Protein 5J6P (pdb70)

Nearest PDB structures (foldseek):
  5hj0-assembly1_A  TM=1.002E+00  e=2.147E-18  Schizosaccharomyces pombe
  7sfz-assembly1_A  TM=9.533E-01  e=3.158E-09  Homo sapiens
  7sfz-assembly2_D  TM=9.471E-01  e=3.525E-09  Homo sapiens
  7sfz-assembly3_F  TM=9.291E-01  e=1.393E-08  Homo sapiens
  5yiz-assembly9_Y  TM=7.487E-01  e=4.788E-04  Mus musculus

Radius of gyration: 30.2 Å; Cα contacts (8 Å, |Δi|>4): 725; chains: 3; bounding box: 59×41×94 Å

Solvent-accessible surface area: 16791 Å² total; per-residue (Å²): 162,129,50,23,20,0,12,7,1,103,125,15,23,28,10,0,3,7,34,74,22,118,56,71,38,36,215,137,162,115,12,10,0,0,51,83,12,54,160,126,0,22,90,80,46,139,91,78,70,85,21,165,86,14,30,4,0,26,2,46,0,2,0,55,126,21,99,52,63,0,4,59,16,38,22,0,0,4,110,141,46,56,83,6,17,68,52,60,7,0,36,82,105,72,7,67,73,39,76,7,36,147,171,58,31,18,0,15,12,1,105,138,16,25,24,10,0,2,6,34,51,16,116,58,61,35,43,212,150,158,98,11,8,0,0,58,89,12,51,148,119,4,14,89,76,51,132,87,141,84,159,21,163,95,31,103,5,44,26,2,45,0,4,0,48,108,40,92,47,62,0,6,70,14,35,45,53,26,23,150,147,46,63,81,6,92,89,53,44,8,0,34,78,88,69,10,65,68,40,102,8,86,173,64,21,35,15,31,0,101,141,21,112,46,85,0,4,54,32,122,18,114,51,80,29,28,165,126,144,112,10,8,0,0,55,88,19,67,151,118,0,24,90,76,57,130,89,81,72,90,27,165,79,13,28,5,0,24,3,51,0,2,0,59,155,33,97,46,61,1,4,70,15,36,20,0,0,4,94,143,50,51,100,10,20,60,52,56,7,0,33,88,105,66,8,76,69,129,85,83,68,201

InterPro domains:
  IPR004910 Yippee/Mis18/Cereblon [PF03226] (21-123)
  IPR034752 Mis18 domain [PS51793] (20-116)

Structure (mmCIF, N/CA/C/O backbone):
data_5J6P
#
_entry.id   5J6P
#
_cell.length_a   120.568
_cell.length_b   120.568
_cell.length_c   73.702
_cell.angle_alpha   90.00
_cell.angle_beta   90.00
_cell.angle_gamma   120.00
#
_symmetry.space_group_name_H-M   'P 31 1 2'
#
loop_
_entity.id
_entity.type
_entity.pdbx_description
1 polymer 'Kinetochore protein mis18'
2 non-polymer 'ZINC ION'
3 water water
#
loop_
_atom_site.group_PDB
_atom_site.id
_atom_site.type_symbol
_atom_site.label_atom_id
_atom_site.label_alt_id
_atom_site.label_comp_id
_atom_site.label_asym_id
_atom_site.label_entity_id
_atom_site.label_seq_id
_atom_site.pdbx_PDB_ins_code
_atom_site.Cartn_x
_atom_site.Cartn_y
_atom_site.Cartn_z
_atom_site.occupancy
_atom_site.B_iso_or_equiv
_atom_site.auth_seq_id
_atom_site.auth_comp_id
_atom_site.auth_asym_id
_atom_site.auth_atom_id
_atom_site.pdbx_PDB_model_num
ATOM 1 N N . GLU A 1 1 ? 21.085 -40.450 24.277 1.00 115.02 17 GLU B N 1
ATOM 2 C CA . GLU A 1 1 ? 20.105 -41.399 24.922 1.00 121.42 17 GLU B CA 1
ATOM 3 C C . GLU A 1 1 ? 18.750 -41.365 24.202 1.00 128.27 17 GLU B C 1
ATOM 4 O O . GLU A 1 1 ? 17.725 -40.999 24.789 1.00 129.22 17 GLU B O 1
ATOM 10 N N . SER A 1 2 ? 18.773 -41.729 22.913 1.00 122.95 18 SER B N 1
ATOM 11 C CA . SER A 1 2 ? 17.561 -41.895 22.068 1.00 126.94 18 SER B CA 1
ATOM 12 C C . SER A 1 2 ? 16.642 -40.647 21.919 1.00 114.37 18 SER B C 1
ATOM 13 O O . SER A 1 2 ? 15.566 -40.709 21.281 1.00 93.06 18 SER B O 1
ATOM 16 N N . GLN A 1 3 ? 17.091 -39.510 22.452 1.00 110.09 19 GLN B N 1
ATOM 17 C CA . GLN A 1 3 ? 16.266 -38.310 22.521 1.00 102.63 19 GLN B CA 1
ATOM 18 C C . GLN A 1 3 ? 16.789 -37.306 21.482 1.00 84.29 19 GLN B C 1
ATOM 19 O O . GLN A 1 3 ? 18.005 -37.091 21.418 1.00 77.00 19 GLN B O 1
ATOM 25 N N . PRO A 1 4 ? 15.882 -36.709 20.669 1.00 72.93 20 PRO B N 1
ATOM 26 C CA . PRO A 1 4 ? 16.292 -35.730 19.646 1.00 85.23 20 PRO B CA 1
ATOM 27 C C . PRO A 1 4 ? 17.095 -34.516 20.161 1.00 94.06 20 PRO B C 1
ATOM 28 O O . PRO A 1 4 ? 17.024 -34.165 21.354 1.00 102.04 20 PRO B O 1
ATOM 32 N N . SER A 1 5 ? 17.871 -33.916 19.258 1.00 87.76 21 SER B N 1
ATOM 33 C CA . SER A 1 5 ? 18.361 -32.554 19.431 1.00 78.81 21 SER B CA 1
ATOM 34 C C . SER A 1 5 ? 17.724 -31.536 18.463 1.00 80.59 21 SER B C 1
ATOM 35 O O . SER A 1 5 ? 17.117 -31.892 17.438 1.00 78.02 21 SER B O 1
ATOM 38 N N . VAL A 1 6 ? 17.807 -30.267 18.848 1.00 79.27 22 VAL B N 1
ATOM 39 C CA . VAL A 1 6 ? 17.381 -29.154 17.996 1.00 78.08 22 VAL B CA 1
ATOM 40 C C . VAL A 1 6 ? 18.569 -28.249 17.779 1.00 73.97 22 VAL B C 1
ATOM 41 O O . VAL A 1 6 ? 19.438 -28.158 18.652 1.00 81.45 22 VAL B O 1
ATOM 45 N N . PHE A 1 7 ? 18.603 -27.582 16.624 1.00 68.48 23 PHE B N 1
ATOM 46 C CA . PHE A 1 7 ? 19.786 -26.820 16.211 1.00 66.05 23 PHE B CA 1
ATOM 47 C C . PHE A 1 7 ? 19.499 -25.368 16.026 1.00 62.90 23 PHE B C 1
ATOM 48 O O . PHE A 1 7 ? 18.518 -25.010 15.350 1.00 62.32 23 PHE B O 1
ATOM 56 N N . GLN A 1 8 ? 20.396 -24.535 16.549 1.00 63.88 24 GLN B N 1
ATOM 57 C CA . GLN A 1 8 ? 20.276 -23.083 16.416 1.00 68.91 24 GLN B CA 1
ATOM 58 C C . GLN A 1 8 ? 21.549 -22.339 16.051 1.00 61.64 24 GLN B C 1
ATOM 59 O O . GLN A 1 8 ? 22.623 -22.708 16.483 1.00 59.92 24 GLN B O 1
ATOM 65 N N . CYS A 1 9 ? 21.409 -21.235 15.326 1.00 63.62 25 CYS B N 1
ATOM 66 C CA . CYS A 1 9 ? 22.541 -20.350 15.070 1.00 64.22 25 CYS B CA 1
ATOM 67 C C . CYS A 1 9 ? 23.051 -19.736 16.377 1.00 64.92 25 CYS B C 1
ATOM 68 O O . CYS A 1 9 ? 22.327 -19.008 17.056 1.00 71.18 25 CYS B O 1
ATOM 71 N N . LYS A 1 10 ? 24.299 -20.040 16.721 1.00 67.19 26 LYS B N 1
ATOM 72 C CA . LYS A 1 10 ? 24.925 -19.562 17.958 1.00 66.63 26 LYS B CA 1
ATOM 73 C C . LYS A 1 10 ? 24.711 -18.093 18.248 1.00 67.69 26 LYS B C 1
ATOM 74 O O . LYS A 1 10 ? 24.733 -17.672 19.424 1.00 69.53 26 LYS B O 1
ATOM 80 N N . LYS A 1 11 ? 24.558 -17.304 17.181 1.00 64.68 27 LYS B N 1
ATOM 81 C CA . LYS A 1 11 ? 24.571 -15.865 17.319 1.00 62.16 27 LYS B CA 1
ATOM 82 C C . LYS A 1 11 ? 23.215 -15.319 17.723 1.00 67.76 27 LYS B C 1
ATOM 83 O O . LYS A 1 11 ? 23.144 -14.579 18.655 1.00 68.70 27 LYS B O 1
ATOM 89 N N . CYS A 1 12 ? 22.157 -15.729 17.030 1.00 61.12 28 CYS B N 1
ATOM 90 C CA . CYS A 1 12 ? 20.815 -15.227 17.318 1.00 54.90 28 CYS B CA 1
ATOM 91 C C . CYS A 1 12 ? 19.881 -16.263 17.951 1.00 61.26 28 CYS B C 1
ATOM 92 O O . CYS A 1 12 ? 18.825 -15.908 18.475 1.00 68.66 28 CYS B O 1
ATOM 95 N N . PHE A 1 13 ? 20.263 -17.536 17.903 1.00 63.40 29 PHE B N 1
ATOM 96 C CA . PHE A 1 13 ? 19.406 -18.613 18.449 1.00 60.14 29 PHE B CA 1
ATOM 97 C C . PHE A 1 13 ? 18.203 -18.996 17.571 1.00 61.89 29 PHE B C 1
ATOM 98 O O . PHE A 1 13 ? 17.279 -19.674 18.019 1.00 61.32 29 PHE B O 1
ATOM 106 N N . GLN A 1 14 ? 18.204 -18.591 16.318 1.00 61.67 30 GLN B N 1
ATOM 107 C CA . GLN A 1 14 ? 17.192 -19.083 15.435 1.00 62.10 30 GLN B CA 1
ATOM 108 C C . GLN A 1 14 ? 17.351 -20.581 15.246 1.00 61.99 30 GLN B C 1
ATOM 109 O O . GLN A 1 14 ? 18.445 -21.066 14.968 1.00 67.94 30 GLN B O 1
ATOM 115 N N . ILE A 1 15 ? 16.254 -21.308 15.373 1.00 69.36 31 ILE B N 1
ATOM 116 C CA . ILE A 1 15 ? 16.285 -22.742 15.137 1.00 76.86 31 ILE B CA 1
ATOM 117 C C . ILE A 1 15 ? 16.285 -22.957 13.644 1.00 78.28 31 ILE B C 1
ATOM 118 O O . ILE A 1 15 ? 15.406 -22.442 12.974 1.00 68.51 31 ILE B O 1
ATOM 123 N N . VAL A 1 16 ? 17.258 -23.732 13.160 1.00 74.80 32 VAL B N 1
ATOM 124 C CA . VAL A 1 16 ? 17.396 -24.032 11.732 1.00 77.02 32 VAL B CA 1
ATOM 125 C C . VAL A 1 16 ? 16.964 -25.464 11.359 1.00 79.31 32 VAL B C 1
ATOM 126 O O . VAL A 1 16 ? 16.572 -25.726 10.225 1.00 79.85 32 VAL B O 1
ATOM 130 N N . GLY A 1 17 ? 17.047 -26.390 12.305 1.00 72.76 33 GLY B N 1
ATOM 131 C CA . GLY A 1 17 ? 16.407 -27.682 12.153 1.00 78.09 33 GLY B CA 1
ATOM 132 C C . GLY A 1 17 ? 16.596 -28.557 13.361 1.00 79.29 33 GLY B C 1
ATOM 133 O O . GLY A 1 17 ? 16.944 -28.060 14.440 1.00 85.46 33 GLY B O 1
ATOM 134 N N . ASP A 1 18 ? 16.401 -29.861 13.167 1.00 81.96 34 ASP B N 1
ATOM 135 C CA . ASP A 1 18 ? 16.530 -30.850 14.250 1.00 81.12 34 ASP B CA 1
ATOM 136 C C . ASP A 1 18 ? 17.132 -32.133 13.762 1.00 77.82 34 ASP B C 1
ATOM 137 O O . ASP A 1 18 ? 17.375 -32.301 12.569 1.00 81.48 34 ASP B O 1
ATOM 142 N N . SER A 1 19 ? 17.351 -33.040 14.705 1.00 82.63 35 SER B N 1
ATOM 143 C CA . SER A 1 19 ? 17.949 -34.347 14.440 1.00 81.17 35 SER B CA 1
ATOM 144 C C . SER A 1 19 ? 17.155 -35.220 13.528 1.00 78.29 35 SER B C 1
ATOM 145 O O . SER A 1 19 ? 17.718 -36.065 12.882 1.00 85.61 35 SER B O 1
ATOM 148 N N . ASN A 1 20 ? 15.858 -35.027 13.459 1.00 81.47 36 ASN B N 1
ATOM 149 C CA . ASN A 1 20 ? 15.034 -35.941 12.688 1.00 82.91 36 ASN B CA 1
ATOM 150 C C . ASN A 1 20 ? 15.227 -35.909 11.177 1.00 82.15 36 ASN B C 1
ATOM 151 O O . ASN A 1 20 ? 15.033 -36.938 10.518 1.00 84.34 36 ASN B O 1
ATOM 156 N N . ALA A 1 21 ? 15.668 -34.770 10.643 1.00 78.53 37 ALA B N 1
ATOM 157 C CA . ALA A 1 21 ? 16.158 -34.702 9.264 1.00 74.72 37 ALA B CA 1
ATOM 158 C C . ALA A 1 21 ? 17.673 -35.027 9.084 1.00 77.26 37 ALA B C 1
ATOM 159 O O . ALA A 1 21 ? 18.254 -34.712 8.029 1.00 78.74 37 ALA B O 1
ATOM 161 N N . TRP A 1 22 ? 18.301 -35.677 10.065 1.00 67.72 38 TRP B N 1
ATOM 162 C CA . TRP A 1 22 ? 19.724 -36.011 9.969 1.00 75.83 38 TRP B CA 1
ATOM 163 C C . TRP A 1 22 ? 19.997 -36.988 8.831 1.00 88.84 38 TRP B C 1
ATOM 164 O O . TRP A 1 22 ? 19.107 -37.747 8.402 1.00 88.11 38 TRP B O 1
ATOM 175 N N . VAL A 1 23 ? 21.226 -36.890 8.318 1.00 96.20 39 VAL B N 1
ATOM 176 C CA . VAL A 1 23 ? 21.694 -37.624 7.148 1.00 89.45 39 VAL B CA 1
ATOM 177 C C . VAL A 1 23 ? 23.016 -38.281 7.475 1.00 89.84 39 VAL B C 1
ATOM 178 O O . VAL A 1 23 ? 23.105 -39.510 7.501 1.00 93.85 39 VAL B O 1
ATOM 182 N N . ILE A 1 24 ? 24.028 -37.455 7.726 1.00 82.77 40 ILE B N 1
ATOM 183 C CA . ILE A 1 24 ? 25.399 -37.915 7.965 1.00 89.46 40 ILE B CA 1
ATOM 184 C C . ILE A 1 24 ? 26.136 -36.760 8.628 1.00 86.54 40 ILE B C 1
ATOM 185 O O . ILE A 1 24 ? 25.576 -35.668 8.666 1.00 92.81 40 ILE B O 1
ATOM 190 N N . SER A 1 25 ? 27.347 -36.987 9.155 1.00 84.59 41 SER B N 1
ATOM 191 C CA . SER A 1 25 ? 28.266 -35.904 9.550 1.00 90.85 41 SER B CA 1
ATOM 192 C C . SER A 1 25 ? 29.755 -36.292 9.540 1.00 90.79 41 SER B C 1
ATOM 193 O O . SER A 1 25 ? 30.083 -37.471 9.550 1.00 107.17 41 SER B O 1
ATOM 196 N N . HIS A 1 26 ? 30.636 -35.284 9.576 1.00 98.56 42 HIS B N 1
ATOM 197 C CA . HIS A 1 26 ? 32.088 -35.437 9.289 1.00 95.40 42 HIS B CA 1
ATOM 198 C C . HIS A 1 26 ? 33.000 -34.752 10.290 1.00 94.91 42 HIS B C 1
ATOM 199 O O . HIS A 1 26 ? 33.185 -33.528 10.276 1.00 97.98 42 HIS B O 1
ATOM 206 N N . ARG A 1 27 ? 33.656 -35.552 11.099 1.00 92.68 43 ARG B N 1
ATOM 207 C CA . ARG A 1 27 ? 34.457 -35.008 12.177 1.00 103.52 43 ARG B CA 1
ATOM 208 C C . ARG A 1 27 ? 35.616 -34.162 11.652 1.00 99.53 43 ARG B C 1
ATOM 209 O O . ARG A 1 27 ? 35.987 -33.156 12.262 1.00 103.98 43 ARG B O 1
ATOM 217 N N . GLU A 1 28 ? 36.154 -34.541 10.500 1.00 108.51 44 GLU B N 1
ATOM 218 C CA . GLU A 1 28 ? 37.400 -33.949 9.986 1.00 112.56 44 GLU B CA 1
ATOM 219 C C . GLU A 1 28 ? 37.069 -32.550 9.443 1.00 111.00 44 GLU B C 1
ATOM 220 O O . GLU A 1 28 ? 37.925 -31.662 9.461 1.00 93.84 44 GLU B O 1
ATOM 226 N N . TYR A 1 29 ? 35.825 -32.353 8.982 1.00 105.80 45 TYR B N 1
ATOM 227 C CA . TYR A 1 29 ? 35.337 -31.012 8.603 1.00 109.20 45 TYR B CA 1
ATOM 228 C C . TYR A 1 29 ? 34.555 -30.258 9.714 1.00 103.23 45 TYR B C 1
ATOM 229 O O . TYR A 1 29 ? 34.118 -29.131 9.502 1.00 90.49 45 TYR B O 1
ATOM 238 N N . LEU A 1 30 ? 34.436 -30.856 10.900 1.00 100.99 46 LEU B N 1
ATOM 239 C CA . LEU A 1 30 ? 33.710 -30.272 12.023 1.00 96.67 46 LEU B CA 1
ATOM 240 C C . LEU A 1 30 ? 32.385 -29.727 11.511 1.00 81.38 46 LEU B C 1
ATOM 241 O O . LEU A 1 30 ? 32.072 -28.564 11.749 1.00 76.86 46 LEU B O 1
ATOM 246 N N . SER A 1 31 ? 31.654 -30.595 10.792 1.00 74.89 47 SER B N 1
ATOM 247 C CA . SER A 1 31 ? 30.396 -30.290 10.078 1.00 76.01 47 SER B CA 1
ATOM 248 C C . SER A 1 31 ? 29.352 -31.389 10.288 1.00 76.12 47 SER B C 1
ATOM 249 O O . SER A 1 31 ? 29.697 -32.487 10.721 1.00 79.53 47 SER B O 1
ATOM 252 N N . PHE A 1 32 ? 28.090 -31.108 9.949 1.00 71.89 48 PHE B N 1
ATOM 253 C CA . PHE A 1 32 ? 27.032 -32.153 9.925 1.00 75.40 48 PHE B CA 1
ATOM 254 C C . PHE A 1 32 ? 25.950 -31.794 8.916 1.00 70.12 48 PHE B C 1
ATOM 255 O O . PHE A 1 32 ? 25.826 -30.665 8.516 1.00 80.84 48 PHE B O 1
ATOM 263 N N . THR A 1 33 ? 25.136 -32.746 8.513 1.00 71.40 49 THR B N 1
ATOM 264 C CA . THR A 1 33 ? 24.403 -32.568 7.278 1.00 74.04 49 THR B CA 1
ATOM 265 C C . THR A 1 33 ? 22.972 -33.063 7.442 1.00 71.09 49 THR B C 1
ATOM 266 O O . THR A 1 33 ? 22.752 -34.109 8.024 1.00 71.49 49 THR B O 1
ATOM 270 N N . LEU A 1 34 ? 22.030 -32.283 6.914 1.00 64.99 50 LEU B N 1
ATOM 271 C CA . LEU A 1 34 ? 20.618 -32.446 7.156 1.00 73.70 50 LEU B CA 1
ATOM 272 C C . LEU A 1 34 ? 19.913 -32.357 5.828 1.00 70.96 50 LEU B C 1
ATOM 273 O O . LEU A 1 34 ? 20.313 -31.586 4.985 1.00 72.20 50 LEU B O 1
ATOM 278 N N . SER A 1 35 ? 18.816 -33.083 5.706 1.00 72.75 51 SER B N 1
ATOM 279 C CA . SER A 1 35 ? 18.022 -33.155 4.509 1.00 76.80 51 SER B CA 1
ATOM 280 C C . SER A 1 35 ? 16.906 -32.148 4.516 1.00 84.30 51 SER B C 1
ATOM 281 O O . SER A 1 35 ? 16.139 -32.033 3.531 1.00 80.21 51 SER B O 1
ATOM 284 N N . ASP A 1 36 ? 16.739 -31.471 5.650 1.00 88.77 52 ASP B N 1
ATOM 285 C CA . ASP A 1 36 ? 15.755 -30.397 5.716 1.00 93.37 52 ASP B CA 1
ATOM 286 C C . ASP A 1 36 ? 16.123 -29.347 6.745 1.00 85.42 52 ASP B C 1
ATOM 287 O O . ASP A 1 36 ? 16.838 -29.633 7.715 1.00 84.16 52 ASP B O 1
ATOM 292 N N . ALA A 1 37 ? 15.613 -28.135 6.514 1.00 75.30 53 ALA B N 1
ATOM 293 C CA . ALA A 1 37 ? 15.701 -27.070 7.487 1.00 75.27 53 ALA B CA 1
ATOM 294 C C . ALA A 1 37 ? 14.470 -26.238 7.476 1.00 68.19 53 ALA B C 1
ATOM 295 O O . ALA A 1 37 ? 13.748 -26.204 6.512 1.00 69.30 53 ALA B O 1
ATOM 297 N N . VAL A 1 38 ? 14.287 -25.491 8.542 1.00 74.62 54 VAL B N 1
ATOM 298 C CA . VAL A 1 38 ? 13.138 -24.601 8.660 1.00 74.94 54 VAL B CA 1
ATOM 299 C C . VAL A 1 38 ? 13.059 -23.645 7.477 1.00 76.59 54 VAL B C 1
ATOM 300 O O . VAL A 1 38 ? 14.070 -23.069 7.070 1.00 75.57 54 VAL B O 1
ATOM 304 N N . GLU A 1 39 ? 11.855 -23.449 6.955 1.00 84.48 55 GLU B N 1
ATOM 305 C CA . GLU A 1 39 ? 11.723 -22.828 5.648 1.00 100.90 55 GLU B CA 1
ATOM 306 C C . GLU A 1 39 ? 12.431 -21.494 5.544 1.00 105.87 55 GLU B C 1
ATOM 307 O O . GLU A 1 39 ? 13.398 -21.355 4.770 1.00 110.44 55 GLU B O 1
ATOM 313 N N . ASN A 1 40 ? 12.014 -20.516 6.329 1.00 86.28 56 ASN B N 1
ATOM 314 C CA . ASN A 1 40 ? 12.660 -19.239 6.145 1.00 87.67 56 ASN B CA 1
ATOM 315 C C . ASN A 1 40 ? 13.904 -19.010 7.023 1.00 84.87 56 ASN B C 1
ATOM 316 O O . ASN A 1 40 ? 14.430 -17.897 7.048 1.00 71.29 56 ASN B O 1
ATOM 321 N N . SER A 1 41 ? 14.451 -20.065 7.643 1.00 73.04 57 SER B N 1
ATOM 322 C CA . SER A 1 41 ? 15.606 -19.889 8.511 1.00 73.71 57 SER B CA 1
ATOM 323 C C . SER A 1 41 ? 16.944 -19.619 7.812 1.00 76.55 57 SER B C 1
ATOM 324 O O . SER A 1 41 ? 17.910 -19.235 8.468 1.00 66.45 57 SER B O 1
ATOM 327 N N . VAL A 1 42 ? 17.015 -19.787 6.499 1.00 80.01 58 VAL B N 1
ATOM 328 C CA . VAL A 1 42 ? 18.307 -20.008 5.861 1.00 74.33 58 VAL B CA 1
ATOM 329 C C . VAL A 1 42 ? 18.285 -19.524 4.422 1.00 71.20 58 VAL B C 1
ATOM 330 O O . VAL A 1 42 ? 17.285 -19.731 3.728 1.00 64.74 58 VAL B O 1
ATOM 334 N N . ARG A 1 43 ? 19.376 -18.874 4.008 1.00 70.48 59 ARG B N 1
ATOM 335 C CA . ARG A 1 43 ? 19.535 -18.274 2.660 1.00 69.80 59 ARG B CA 1
ATOM 336 C C . ARG A 1 43 ? 20.740 -18.900 1.969 1.00 72.94 59 ARG B C 1
ATOM 337 O O . ARG A 1 43 ? 21.796 -19.034 2.581 1.00 75.28 59 ARG B O 1
ATOM 345 N N . VAL A 1 44 ? 20.589 -19.276 0.697 1.00 83.11 60 VAL B N 1
ATOM 346 C CA . VAL A 1 44 ? 21.695 -19.798 -0.115 1.00 79.90 60 VAL B CA 1
ATOM 347 C C . VAL A 1 44 ? 22.266 -18.613 -0.876 1.00 76.37 60 VAL B C 1
ATOM 348 O O . VAL A 1 44 ? 21.543 -17.992 -1.627 1.00 80.18 60 VAL B O 1
ATOM 352 N N . GLU A 1 45 ? 23.540 -18.290 -0.700 1.00 72.46 61 GLU B N 1
ATOM 353 C CA . GLU A 1 45 ? 24.151 -17.158 -1.422 1.00 82.19 61 GLU B CA 1
ATOM 354 C C . GL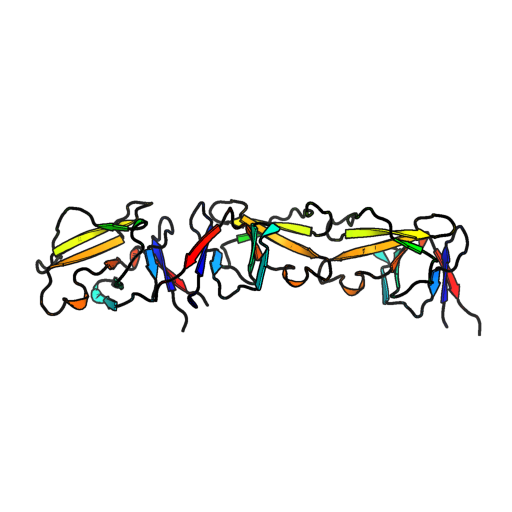U A 1 45 ? 24.527 -17.592 -2.851 1.00 84.79 61 GLU B C 1
ATOM 355 O O . GLU A 1 45 ? 25.046 -18.677 -3.031 1.00 82.36 61 GLU B O 1
ATOM 361 N N . ASP A 1 46 ? 24.325 -16.730 -3.851 1.00 99.29 62 ASP B N 1
ATOM 362 C CA . ASP A 1 46 ? 24.474 -17.130 -5.299 1.00 105.39 62 ASP B CA 1
ATOM 363 C C . ASP A 1 46 ? 25.911 -17.232 -5.893 1.00 89.97 62 ASP B C 1
ATOM 364 O O . ASP A 1 46 ? 26.059 -17.686 -7.005 1.00 95.90 62 ASP B O 1
ATOM 369 N N . THR A 1 47 ? 26.938 -16.797 -5.174 1.00 78.48 63 THR B N 1
ATOM 370 C CA . THR A 1 47 ? 28.3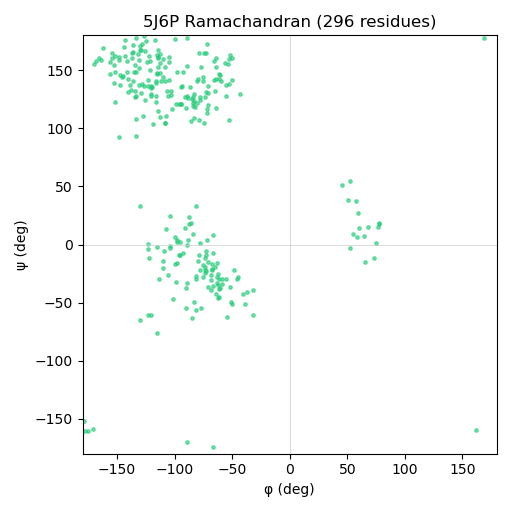06 -17.235 -5.430 1.00 83.27 63 THR B CA 1
ATOM 371 C C . THR A 1 47 ? 28.437 -18.764 -5.229 1.00 92.81 63 THR B C 1
ATOM 372 O O . THR A 1 47 ? 27.834 -19.330 -4.308 1.00 101.35 63 THR B O 1
ATOM 376 N N . PHE A 1 48 ? 29.252 -19.398 -6.083 1.00 94.83 64 PHE B N 1
ATOM 377 C CA . PHE A 1 48 ? 29.519 -20.851 -6.104 1.00 79.58 64 PHE B CA 1
ATOM 378 C C . PHE A 1 48 ? 31.012 -21.015 -5.900 1.00 77.16 64 PHE B C 1
ATOM 379 O O . PHE A 1 48 ? 31.786 -20.385 -6.601 1.00 83.40 64 PHE B O 1
ATOM 387 N N . LYS A 1 49 ? 31.440 -21.851 -4.967 1.00 79.84 65 LYS B N 1
ATOM 388 C CA . LYS A 1 49 ? 32.854 -21.850 -4.547 1.00 85.79 65 LYS B CA 1
ATOM 389 C C . LYS A 1 49 ? 33.339 -23.286 -4.495 1.00 83.40 65 LYS B C 1
ATOM 390 O O . LYS A 1 49 ? 32.558 -24.189 -4.734 1.00 78.60 65 LYS B O 1
ATOM 396 N N . ARG A 1 50 ? 34.617 -23.475 -4.178 1.00 74.98 66 ARG B N 1
ATOM 397 C CA . ARG A 1 50 ? 35.275 -24.763 -4.286 1.00 85.94 66 ARG B CA 1
ATOM 398 C C . ARG A 1 50 ? 35.858 -25.202 -2.984 1.00 80.92 66 ARG B C 1
ATOM 399 O O . ARG A 1 50 ? 36.526 -24.420 -2.314 1.00 86.57 66 ARG B O 1
ATOM 407 N N . SER A 1 51 ? 35.668 -26.474 -2.658 1.00 79.87 67 SER B N 1
ATOM 408 C CA . SER A 1 51 ? 36.330 -27.078 -1.506 1.00 78.36 67 SER B CA 1
ATOM 409 C C . SER A 1 51 ? 37.818 -26.817 -1.587 1.00 78.76 67 SER B C 1
ATOM 410 O O . SER A 1 51 ? 38.313 -26.439 -2.651 1.00 83.05 67 SER B O 1
ATOM 413 N N . ASP A 1 52 ? 38.528 -26.977 -0.470 1.00 90.45 68 ASP B N 1
ATOM 414 C CA . ASP A 1 52 ? 39.988 -26.725 -0.448 1.00 104.43 68 ASP B CA 1
ATOM 415 C C . ASP A 1 52 ? 40.739 -27.635 -1.393 1.00 106.32 68 ASP B C 1
ATOM 416 O O . ASP A 1 52 ? 41.708 -27.196 -2.062 1.00 99.10 68 ASP B O 1
ATOM 421 N N . ASP A 1 53 ? 40.265 -28.886 -1.442 1.00 98.23 69 ASP B N 1
ATOM 422 C CA . ASP A 1 53 ? 40.740 -29.900 -2.391 1.00 102.50 69 ASP B CA 1
ATOM 423 C C . ASP A 1 53 ? 40.118 -29.810 -3.813 1.00 92.18 69 ASP B C 1
ATOM 424 O O . ASP A 1 53 ? 39.902 -30.829 -4.431 1.00 87.90 69 ASP B O 1
ATOM 429 N N . GLY A 1 54 ? 39.795 -28.618 -4.313 1.00 85.42 70 GLY B N 1
ATOM 430 C CA . GLY A 1 54 ? 39.281 -28.457 -5.677 1.00 87.37 70 GLY B CA 1
ATOM 431 C C . GLY A 1 54 ? 38.080 -29.297 -6.124 1.00 84.47 70 GLY B C 1
ATOM 432 O O . GLY A 1 54 ? 37.564 -29.097 -7.225 1.00 84.73 70 GLY B O 1
ATOM 433 N N . LEU A 1 55 ? 37.575 -30.190 -5.276 1.00 83.07 71 LEU B N 1
ATOM 434 C CA . LEU A 1 55 ? 36.747 -31.296 -5.755 1.00 85.59 71 LEU B CA 1
ATOM 435 C C . LEU A 1 55 ? 35.236 -31.040 -5.831 1.00 90.41 71 LEU B C 1
ATOM 436 O O . LEU A 1 55 ? 34.569 -31.536 -6.764 1.00 81.32 71 LEU B O 1
ATOM 441 N N . CYS A 1 56 ? 34.681 -30.306 -4.863 1.00 82.99 72 CYS B N 1
ATOM 442 C CA . CYS A 1 56 ? 33.237 -30.052 -4.867 1.00 84.34 72 CYS B CA 1
ATOM 443 C C . CYS A 1 56 ? 32.926 -28.599 -5.080 1.00 77.32 72 CYS B C 1
ATOM 444 O O . CYS A 1 56 ? 33.813 -27.745 -5.002 1.00 84.81 72 CYS B O 1
ATOM 447 N N . VAL A 1 57 ? 31.658 -28.339 -5.352 1.00 73.10 73 VAL B N 1
ATOM 448 C CA . VAL A 1 57 ? 31.155 -26.978 -5.480 1.00 81.96 73 VAL B CA 1
ATOM 449 C C . VAL A 1 57 ? 29.950 -26.720 -4.546 1.00 78.37 73 VAL B C 1
ATOM 450 O O . VAL A 1 57 ? 28.911 -27.399 -4.606 1.00 76.03 73 VAL B O 1
ATOM 454 N N . TYR A 1 58 ? 30.099 -25.691 -3.717 1.00 80.34 74 TYR B N 1
ATOM 455 C CA . TYR A 1 58 ? 29.087 -25.307 -2.755 1.00 78.57 74 TYR B CA 1
ATOM 456 C C . TYR A 1 58 ? 28.787 -23.830 -2.792 1.00 78.69 74 TYR B C 1
ATOM 457 O O . TYR A 1 58 ? 29.626 -23.000 -3.137 1.00 83.68 74 TYR B O 1
ATOM 466 N N . SER A 1 59 ? 27.562 -23.523 -2.421 1.00 82.74 75 SER B N 1
ATOM 467 C CA . SER A 1 59 ? 27.131 -22.171 -2.132 1.00 80.47 75 SER B CA 1
ATOM 468 C C . SER A 1 59 ? 27.015 -22.033 -0.609 1.00 75.17 75 SER B C 1
ATOM 469 O O . SER A 1 59 ? 26.587 -22.967 0.070 1.00 76.07 75 SER B O 1
ATOM 472 N N . GLU A 1 60 ? 27.414 -20.880 -0.081 1.00 76.61 76 GLU B N 1
ATOM 473 C CA . GLU A 1 60 ? 27.308 -20.593 1.347 1.00 70.21 76 GLU B CA 1
ATOM 474 C C . GLU A 1 60 ? 25.864 -20.505 1.873 1.00 69.25 76 GLU B C 1
ATOM 475 O O . GLU A 1 60 ? 25.000 -20.011 1.162 1.00 66.37 76 GLU B O 1
ATOM 481 N N . LEU A 1 61 ? 25.625 -21.026 3.096 1.00 70.49 77 LEU B N 1
ATOM 482 C CA . LEU A 1 61 ? 24.345 -20.870 3.823 1.00 71.37 77 LEU B CA 1
ATOM 483 C C . LEU A 1 61 ? 24.444 -19.827 4.934 1.00 69.59 77 LEU B C 1
ATOM 484 O O . LEU A 1 61 ? 25.329 -19.937 5.814 1.00 63.04 77 LEU B O 1
ATOM 489 N N . SER A 1 62 ? 23.497 -18.877 4.928 1.00 77.08 78 SER B N 1
ATOM 490 C CA . SER A 1 62 ? 23.402 -17.775 5.920 1.00 71.20 78 SER B CA 1
ATOM 491 C C . SER A 1 62 ? 22.123 -17.843 6.792 1.00 67.22 78 SER B C 1
ATOM 492 O O . SER A 1 62 ? 21.092 -18.254 6.274 1.00 65.00 78 SER B O 1
ATOM 495 N N . CYS A 1 63 ? 22.213 -17.419 8.049 1.00 65.38 79 CYS B N 1
ATOM 496 C CA . CYS A 1 63 ? 21.050 -17.336 8.923 1.00 67.21 79 CYS B CA 1
ATOM 497 C C . CYS A 1 63 ? 20.249 -16.077 8.605 1.00 66.54 79 CYS B C 1
ATOM 498 O O . CYS A 1 63 ? 20.666 -14.964 8.926 1.00 71.81 79 CYS B O 1
ATOM 501 N N . THR A 1 64 ? 19.099 -16.265 7.968 1.00 62.51 80 THR B N 1
ATOM 502 C CA . THR A 1 64 ? 18.242 -15.145 7.528 1.00 69.67 80 THR B CA 1
ATOM 503 C C . THR A 1 64 ? 18.037 -14.042 8.545 1.00 73.11 80 THR B C 1
ATOM 504 O O . THR A 1 64 ? 17.792 -12.919 8.152 1.00 87.39 80 THR B O 1
ATOM 508 N N . ARG A 1 65 ? 18.107 -14.362 9.831 1.00 68.62 81 ARG B N 1
ATOM 509 C CA . ARG A 1 65 ? 18.055 -13.353 10.873 1.00 64.73 81 ARG B CA 1
ATOM 510 C C . ARG A 1 65 ? 19.382 -12.622 11.152 1.00 67.37 81 ARG B C 1
ATOM 511 O O . ARG A 1 65 ? 19.398 -11.405 11.117 1.00 85.24 81 ARG B O 1
ATOM 519 N N . CYS A 1 66 ? 20.437 -13.365 11.468 1.00 68.01 82 CYS B N 1
ATOM 520 C CA . CYS A 1 66 ? 21.693 -12.764 11.902 1.00 67.14 82 CYS B CA 1
ATOM 521 C C . CYS A 1 66 ? 22.730 -12.683 10.789 1.00 63.72 82 CYS B C 1
ATOM 522 O O . CYS A 1 66 ? 23.876 -12.302 11.028 1.00 67.23 82 CYS B O 1
ATOM 525 N N . ASN A 1 67 ? 22.329 -13.040 9.575 1.00 68.58 83 ASN B N 1
ATOM 526 C CA . ASN A 1 67 ? 23.266 -12.985 8.413 1.00 71.81 83 ASN B CA 1
ATOM 527 C C . ASN A 1 67 ? 24.598 -13.747 8.537 1.00 66.90 83 ASN B C 1
ATOM 528 O O . ASN A 1 67 ? 25.433 -13.627 7.699 1.00 66.12 83 ASN B O 1
ATOM 533 N N . GLU A 1 68 ? 24.779 -14.548 9.564 1.00 67.59 84 GLU B N 1
ATOM 534 C CA . GLU A 1 68 ? 25.996 -15.253 9.747 1.00 61.62 84 GLU B CA 1
ATOM 535 C C . GLU A 1 68 ? 26.057 -16.423 8.755 1.00 68.49 84 GLU B C 1
ATOM 536 O O . GLU A 1 68 ? 25.048 -17.043 8.415 1.00 65.92 84 GLU B O 1
ATOM 542 N N . VAL A 1 69 ? 27.263 -16.688 8.277 1.00 68.12 85 VAL B N 1
ATOM 543 C CA . VAL A 1 69 ? 27.525 -17.814 7.443 1.00 73.00 85 VAL B CA 1
ATOM 544 C C . VAL A 1 69 ? 27.702 -18.971 8.411 1.00 76.88 85 VAL B C 1
ATOM 545 O O . VAL A 1 69 ? 28.596 -18.959 9.275 1.00 79.14 85 VAL B O 1
ATOM 549 N N . ILE A 1 70 ? 26.807 -19.944 8.262 1.00 77.48 86 ILE B N 1
ATOM 550 C CA . ILE A 1 70 ? 26.667 -21.070 9.185 1.00 76.65 86 ILE B CA 1
ATOM 551 C C . ILE A 1 70 ? 26.815 -22.415 8.505 1.00 75.51 86 ILE B C 1
ATOM 552 O O . ILE A 1 70 ? 26.772 -23.441 9.170 1.00 88.41 86 ILE B O 1
ATOM 557 N N . GLY A 1 71 ? 26.967 -22.435 7.192 1.00 83.80 87 GLY B N 1
ATOM 558 C CA . GLY A 1 71 ? 27.038 -23.708 6.485 1.00 85.53 87 GLY B CA 1
ATOM 559 C C . GLY A 1 71 ? 27.237 -23.569 4.997 1.00 73.99 87 GLY B C 1
ATOM 560 O O . GLY A 1 71 ? 27.816 -22.577 4.520 1.00 78.15 87 GLY B O 1
ATOM 561 N N . LYS A 1 72 ? 26.744 -24.571 4.278 1.00 72.82 88 LYS B N 1
ATOM 562 C CA . LYS A 1 72 ? 26.835 -24.623 2.821 1.00 74.35 88 LYS B CA 1
ATOM 563 C C . LYS A 1 72 ? 25.973 -25.683 2.206 1.00 73.25 88 LYS B C 1
ATOM 564 O O . LYS A 1 72 ? 25.596 -26.657 2.859 1.00 79.33 88 LYS B O 1
ATOM 570 N N . VAL A 1 73 ? 25.660 -25.483 0.936 1.00 75.70 89 VAL B N 1
ATOM 571 C CA . VAL A 1 73 ? 25.018 -26.517 0.141 1.00 80.69 89 VAL B CA 1
ATOM 572 C C . VAL A 1 73 ? 25.983 -26.924 -0.929 1.00 82.81 89 VAL B C 1
ATOM 573 O O . VAL A 1 73 ? 26.276 -26.121 -1.825 1.00 88.54 89 VAL B O 1
ATOM 577 N N . TYR A 1 74 ? 26.448 -28.167 -0.873 1.00 83.45 90 TYR B N 1
ATOM 578 C CA . TYR A 1 74 ? 27.231 -28.713 -1.990 1.00 75.55 90 TYR B CA 1
ATOM 579 C C . TYR A 1 74 ? 26.308 -28.968 -3.184 1.00 77.56 90 TYR B C 1
ATOM 580 O O . TYR A 1 74 ? 25.367 -29.756 -3.085 1.00 69.97 90 TYR B O 1
ATOM 589 N N . ASN A 1 75 ? 26.562 -28.240 -4.279 1.00 76.11 91 ASN B N 1
ATOM 590 C CA . ASN A 1 75 ? 25.761 -28.318 -5.506 1.00 83.05 91 ASN B CA 1
ATOM 591 C C . ASN A 1 75 ? 26.295 -29.388 -6.465 1.00 80.81 91 ASN B C 1
ATOM 592 O O . ASN A 1 75 ? 25.500 -30.015 -7.189 1.00 80.51 91 ASN B O 1
ATOM 597 N N . SER A 1 76 ? 27.627 -29.569 -6.462 1.00 74.67 92 SER B N 1
ATOM 598 C CA . SER A 1 76 ? 28.316 -30.514 -7.322 1.00 80.75 92 SER B CA 1
ATOM 599 C C . SER A 1 76 ? 29.299 -31.296 -6.538 1.00 81.00 92 SER B C 1
ATOM 600 O O . SER A 1 76 ? 30.170 -30.734 -5.883 1.00 82.48 92 SER B O 1
ATOM 603 N N . THR A 1 77 ? 29.188 -32.608 -6.675 1.00 91.62 93 THR B N 1
ATOM 604 C CA . THR A 1 77 ? 30.036 -33.546 -5.971 1.00 90.24 93 THR B CA 1
ATOM 605 C C . THR A 1 77 ? 30.492 -34.677 -6.895 1.00 88.97 93 THR B C 1
ATOM 606 O O . THR A 1 77 ? 29.913 -34.872 -8.004 1.00 80.05 93 THR B O 1
ATOM 610 N N . PRO A 1 78 ? 31.527 -35.425 -6.442 1.00 88.37 94 PRO B N 1
ATOM 611 C CA . PRO A 1 78 ? 31.857 -36.748 -6.945 1.00 88.22 94 PRO B CA 1
ATOM 612 C C . PRO A 1 78 ? 30.758 -37.736 -6.574 1.00 91.97 94 PRO B C 1
ATOM 613 O O . PRO A 1 78 ? 29.727 -37.314 -6.071 1.00 98.44 94 PRO B O 1
ATOM 617 N N . ILE A 1 79 ? 30.952 -39.022 -6.861 1.00 94.96 95 ILE B N 1
ATOM 618 C CA . ILE A 1 79 ? 29.976 -40.074 -6.463 1.00 102.09 95 ILE B CA 1
ATOM 619 C C . ILE A 1 79 ? 29.840 -40.207 -4.988 1.00 96.74 95 ILE B C 1
ATOM 620 O O . ILE A 1 79 ? 28.724 -40.376 -4.488 1.00 90.54 95 ILE B O 1
ATOM 625 N N . TYR A 1 80 ? 30.984 -40.161 -4.311 1.00 78.29 96 TYR B N 1
ATOM 626 C CA . TYR A 1 80 ? 31.040 -40.587 -2.933 1.00 87.98 96 TYR B CA 1
ATOM 627 C C . TYR A 1 80 ? 30.325 -39.585 -1.999 1.00 94.82 96 TYR B C 1
ATOM 628 O O . TYR A 1 80 ? 29.585 -39.978 -1.074 1.00 92.59 96 TYR B O 1
ATOM 637 N N . LEU A 1 81 ? 30.458 -38.300 -2.319 1.00 88.95 97 LEU B N 1
ATOM 638 C CA . LEU A 1 81 ? 29.728 -37.241 -1.623 1.00 83.89 97 LEU B CA 1
ATOM 639 C C . LEU A 1 81 ? 28.313 -36.949 -2.148 1.00 86.70 97 LEU B C 1
ATOM 640 O O . LEU A 1 81 ? 27.762 -35.896 -1.809 1.00 92.83 97 LEU B O 1
ATOM 645 N N . ASP A 1 82 ? 27.692 -37.863 -2.910 1.00 84.01 98 ASP B N 1
ATOM 646 C CA . ASP A 1 82 ? 26.299 -37.649 -3.369 1.00 80.86 98 ASP B CA 1
ATOM 647 C C . ASP A 1 82 ? 25.273 -37.575 -2.240 1.00 80.85 98 ASP B C 1
ATOM 648 O O . ASP A 1 82 ? 24.154 -37.121 -2.487 1.00 78.63 98 ASP B O 1
ATOM 653 N N . ASP A 1 83 ? 25.640 -38.018 -1.029 1.00 87.47 99 ASP B N 1
ATOM 654 C CA . ASP A 1 83 ? 24.811 -37.818 0.201 1.00 99.55 99 ASP B CA 1
ATOM 655 C C . ASP A 1 83 ? 24.604 -36.352 0.548 1.00 99.27 99 ASP B C 1
ATOM 656 O O . ASP A 1 83 ? 23.512 -35.927 0.882 1.00 99.28 99 ASP B O 1
ATOM 661 N N . ILE A 1 84 ? 25.702 -35.612 0.476 1.00 95.88 100 ILE B N 1
ATOM 662 C CA . ILE A 1 84 ? 25.771 -34.207 0.820 1.00 85.85 100 ILE B CA 1
ATOM 663 C C . ILE A 1 84 ? 24.993 -33.336 -0.163 1.00 84.32 100 ILE B C 1
ATOM 664 O O . ILE A 1 84 ? 24.494 -32.260 0.198 1.00 106.46 100 ILE B O 1
ATOM 669 N N . ARG A 1 85 ? 24.917 -33.775 -1.405 1.00 78.91 101 ARG B N 1
ATOM 670 C CA . ARG A 1 85 ? 24.588 -32.888 -2.495 1.00 79.89 101 ARG B CA 1
ATOM 671 C C . ARG A 1 85 ? 23.150 -32.497 -2.414 1.00 70.66 101 ARG B C 1
ATOM 672 O O . ARG A 1 85 ? 22.326 -33.347 -2.208 1.00 73.65 101 ARG B O 1
ATOM 680 N N . ASP A 1 86 ? 22.892 -31.207 -2.635 1.00 74.89 102 ASP B N 1
ATOM 681 C CA . ASP A 1 86 ? 21.605 -30.549 -2.447 1.00 77.39 102 ASP B CA 1
ATOM 682 C C . ASP A 1 86 ? 20.953 -30.798 -1.076 1.00 80.52 102 ASP B C 1
ATOM 683 O O . ASP A 1 86 ? 19.706 -30.926 -0.961 1.00 79.48 102 ASP B O 1
ATOM 688 N N . MET A 1 87 ? 21.820 -30.831 -0.056 1.00 69.03 103 MET B N 1
ATOM 689 C CA . MET A 1 87 ? 21.421 -30.972 1.331 1.00 79.37 103 MET B CA 1
ATOM 690 C C . MET A 1 87 ? 22.141 -29.903 2.142 1.00 83.04 103 MET B C 1
ATOM 691 O O . MET A 1 87 ? 23.224 -29.429 1.755 1.00 95.79 103 MET B O 1
ATOM 696 N N . TYR A 1 88 ? 21.563 -29.626 3.312 1.00 78.34 104 TYR B N 1
ATOM 697 C CA . TYR A 1 88 ? 22.025 -28.584 4.209 1.00 73.86 104 TYR B CA 1
ATOM 698 C C . TYR A 1 88 ? 23.161 -29.067 5.071 1.00 61.99 104 TYR B C 1
ATOM 699 O O . TYR A 1 88 ? 22.943 -29.842 5.968 1.00 72.61 104 TYR B O 1
ATOM 708 N N . THR A 1 89 ? 24.359 -28.567 4.805 1.00 57.51 105 THR B N 1
ATOM 709 C CA . THR A 1 89 ? 25.559 -28.967 5.511 1.00 68.21 105 THR B CA 1
ATOM 710 C C . THR A 1 89 ? 26.020 -27.838 6.428 1.00 69.20 105 THR B C 1
ATOM 711 O O . THR A 1 89 ? 26.634 -26.863 5.997 1.00 73.34 105 THR B O 1
ATOM 715 N N . PHE A 1 90 ? 25.775 -28.038 7.713 1.00 68.68 106 PHE B N 1
ATOM 716 C CA . PHE A 1 90 ? 26.052 -27.063 8.758 1.00 64.40 106 PHE B CA 1
ATOM 717 C C . PHE A 1 90 ? 27.400 -27.170 9.443 1.00 65.22 106 PHE B C 1
ATOM 718 O O . PHE A 1 90 ? 27.936 -28.241 9.666 1.00 75.17 106 PHE B O 1
ATOM 726 N N . SER A 1 91 ? 27.890 -26.018 9.844 1.00 71.49 107 SER B N 1
ATOM 727 C CA . SER A 1 91 ? 29.179 -25.848 10.470 1.00 77.36 107 SER B CA 1
ATOM 728 C C . SER A 1 91 ? 29.005 -25.976 12.011 1.00 78.99 107 SER B C 1
ATOM 729 O O . SER A 1 91 ? 28.287 -25.202 12.599 1.00 80.86 107 SER B O 1
ATOM 732 N N . MET A 1 92 ? 29.627 -26.957 12.666 1.00 80.40 108 MET B N 1
ATOM 733 C CA . MET A 1 92 ? 29.403 -27.158 14.113 1.00 80.74 108 MET B CA 1
ATOM 734 C C . MET A 1 92 ? 29.875 -25.964 14.914 1.00 74.69 108 MET B C 1
ATOM 735 O O . MET A 1 92 ? 29.360 -25.713 15.988 1.00 98.06 108 MET B O 1
ATOM 740 N N . ASP A 1 93 ? 30.858 -25.240 14.406 1.00 77.01 109 ASP B N 1
ATOM 741 C CA . ASP A 1 93 ? 31.410 -24.068 15.101 1.00 85.74 109 ASP B CA 1
ATOM 742 C C . ASP A 1 93 ? 30.436 -22.922 15.191 1.00 87.64 109 ASP B C 1
ATOM 743 O O . ASP A 1 93 ? 30.639 -21.989 15.969 1.00 84.69 109 ASP B O 1
ATOM 748 N N . LYS A 1 94 ? 29.407 -22.989 14.355 1.00 87.21 110 LYS B N 1
ATOM 749 C CA . LYS A 1 94 ? 28.454 -21.926 14.161 1.00 77.41 110 LYS B CA 1
ATOM 750 C C . LYS A 1 94 ? 27.063 -22.308 14.600 1.00 67.86 110 LYS B C 1
ATOM 751 O O . LYS A 1 94 ? 26.177 -21.502 14.501 1.00 71.91 110 LYS B O 1
ATOM 757 N N . LEU A 1 95 ? 26.860 -23.531 15.061 1.00 67.99 111 LEU B N 1
ATOM 758 C CA . LEU A 1 95 ? 25.536 -24.011 15.461 1.00 75.88 111 LEU B CA 1
ATOM 759 C C . LEU A 1 95 ? 25.596 -24.326 16.932 1.00 78.99 111 LEU B C 1
ATOM 760 O O . LEU A 1 95 ? 26.666 -24.225 17.546 1.00 90.30 111 LEU B O 1
ATOM 765 N N . GLN A 1 96 ? 24.435 -24.695 17.482 1.00 74.23 112 GLN B N 1
ATOM 766 C CA . GLN A 1 96 ? 24.296 -25.092 18.879 1.00 70.03 112 GLN B CA 1
ATOM 767 C C . GLN A 1 96 ? 23.248 -26.179 18.962 1.00 66.12 112 GLN B C 1
ATOM 768 O O . GLN A 1 96 ? 22.277 -26.171 18.206 1.00 63.89 112 GLN B O 1
ATOM 774 N N . ALA A 1 97 ? 23.441 -27.122 19.873 1.00 73.45 113 ALA B N 1
ATOM 775 C CA . ALA A 1 97 ? 22.495 -28.243 19.997 1.00 74.52 113 ALA B CA 1
ATOM 776 C C . ALA A 1 97 ? 21.817 -28.193 21.342 1.00 74.86 113 ALA B C 1
ATOM 777 O O . ALA A 1 97 ? 22.415 -27.821 22.379 1.00 71.96 113 ALA B O 1
ATOM 779 N N . TYR A 1 98 ? 20.541 -28.515 21.302 1.00 66.48 114 TYR B N 1
ATOM 780 C CA . TYR A 1 98 ? 19.787 -28.656 22.497 1.00 69.59 114 TYR B CA 1
ATOM 781 C C . TYR A 1 98 ? 19.130 -30.018 22.399 1.00 70.99 114 TYR B C 1
ATOM 782 O O . TYR A 1 98 ? 18.222 -30.233 21.543 1.00 63.66 114 TYR B O 1
ATOM 791 N N . GLN A 1 99 ? 19.604 -30.929 23.262 1.00 77.25 115 GLN B N 1
ATOM 792 C CA . GLN A 1 99 ? 19.000 -32.254 23.382 1.00 83.52 115 GLN B CA 1
ATOM 793 C C . GLN A 1 99 ? 17.900 -32.171 24.404 1.00 78.80 115 GLN B C 1
ATOM 794 O O . GLN A 1 99 ? 18.151 -31.769 25.529 1.00 88.74 115 GLN B O 1
ATOM 800 N N . LEU A 1 100 ? 16.704 -32.589 24.022 1.00 73.46 116 LEU B N 1
ATOM 801 C CA . LEU A 1 100 ? 15.550 -32.566 24.921 1.00 82.15 116 LEU B CA 1
ATOM 802 C C . LEU A 1 100 ? 15.761 -33.509 26.124 1.00 88.33 116 LEU B C 1
ATOM 803 O O . LEU A 1 100 ? 16.625 -34.379 26.074 1.00 82.46 116 LEU B O 1
ATOM 808 N N . GLY A 1 101 ? 14.994 -33.298 27.201 1.00 90.55 117 GLY B N 1
ATOM 809 C CA . GLY A 1 101 ? 14.956 -34.201 28.366 1.00 82.60 117 GLY B CA 1
ATOM 810 C C . GLY A 1 101 ? 13.886 -35.271 28.141 1.00 93.48 117 GLY B C 1
ATOM 811 O O . GLY A 1 101 ? 13.275 -35.352 27.034 1.00 73.45 117 GLY B O 1
ATOM 812 N N . ASN A 1 102 ? 13.599 -36.035 29.208 1.00 99.91 118 ASN B N 1
ATOM 813 C CA . ASN A 1 102 ? 12.966 -37.377 29.095 1.00 104.84 118 ASN B CA 1
ATOM 814 C C . ASN A 1 102 ? 11.451 -37.474 29.358 1.00 96.85 118 ASN B C 1
ATOM 815 O O . ASN A 1 102 ? 10.812 -38.483 29.004 1.00 91.49 118 ASN B O 1
ATOM 820 N N . SER B 1 2 ? 1.856 -36.004 18.350 1.00 113.88 18 SER A N 1
ATOM 821 C CA . SER B 1 2 ? 2.712 -36.765 17.398 1.00 116.49 18 SER A CA 1
ATOM 822 C C . SER B 1 2 ? 4.192 -36.660 17.817 1.00 104.03 18 SER A C 1
ATOM 823 O O . SER B 1 2 ? 4.791 -37.628 18.286 1.00 96.14 18 SER A O 1
ATOM 826 N N . GLN B 1 3 ? 4.725 -35.446 17.701 1.00 97.90 19 GLN A N 1
ATOM 827 C CA . GLN B 1 3 ? 6.154 -35.165 17.741 1.00 95.79 19 GLN A CA 1
ATOM 828 C C . GLN B 1 3 ? 6.378 -33.953 18.658 1.00 87.55 19 GLN A C 1
ATOM 829 O O . GLN B 1 3 ? 5.699 -32.928 18.500 1.00 79.75 19 GLN A O 1
ATOM 835 N N . PRO B 1 4 ? 7.340 -34.043 19.593 1.00 73.52 20 PRO A N 1
ATOM 836 C CA . PRO B 1 4 ? 7.390 -33.052 20.625 1.00 76.78 20 PRO A CA 1
ATOM 837 C C . PRO B 1 4 ? 7.857 -31.683 20.153 1.00 90.98 20 PRO A C 1
ATOM 838 O O . PRO B 1 4 ? 8.307 -31.505 18.996 1.00 83.70 20 PRO A O 1
ATOM 842 N N . SER B 1 5 ? 7.743 -30.734 21.081 1.00 88.33 21 SER A N 1
ATOM 843 C CA . SER B 1 5 ? 8.151 -29.361 20.875 1.00 78.90 21 SER A CA 1
ATOM 844 C C . SER B 1 5 ? 9.184 -28.887 21.858 1.00 80.79 21 SER A C 1
ATOM 845 O O . SER B 1 5 ? 9.333 -29.418 22.964 1.00 80.23 21 SER A O 1
ATOM 848 N N . VAL B 1 6 ? 9.879 -27.852 21.405 1.00 76.28 22 VAL A N 1
ATOM 849 C CA . VAL B 1 6 ? 10.820 -27.074 22.181 1.00 69.06 22 VAL A CA 1
ATOM 850 C C . VAL B 1 6 ? 10.170 -25.674 22.306 1.00 71.53 22 VAL A C 1
ATOM 851 O O . VAL B 1 6 ? 9.301 -25.293 21.483 1.00 67.39 22 VAL A O 1
ATOM 855 N N . PHE B 1 7 ? 10.556 -24.930 23.337 1.00 68.76 23 PHE A N 1
ATOM 856 C CA . PHE B 1 7 ? 9.956 -23.615 23.625 1.00 66.69 23 PHE A CA 1
ATOM 857 C C . PHE B 1 7 ? 11.030 -22.532 23.784 1.00 65.84 23 PHE A C 1
ATOM 858 O O . PHE B 1 7 ? 12.029 -22.756 24.471 1.00 61.64 23 PHE A O 1
ATOM 866 N N . GLN B 1 8 ? 10.777 -21.347 23.217 1.00 72.51 24 GLN A N 1
ATOM 867 C CA . GLN B 1 8 ? 11.720 -20.214 23.228 1.00 72.30 24 GLN A CA 1
ATOM 868 C C . GLN B 1 8 ? 11.051 -18.864 23.594 1.00 73.44 24 GLN A C 1
ATOM 869 O O . GLN B 1 8 ? 9.877 -18.632 23.318 1.00 67.80 24 GLN A O 1
ATOM 875 N N . CYS B 1 9 ? 11.853 -17.951 24.134 1.00 67.44 25 CYS A N 1
ATOM 876 C CA . CYS B 1 9 ? 11.400 -16.591 24.409 1.00 64.28 25 CYS A CA 1
ATOM 877 C C . CYS B 1 9 ? 11.129 -16.165 22.960 1.00 60.33 25 CYS A C 1
ATOM 878 O O . CYS B 1 9 ? 11.865 -16.529 22.044 1.00 72.89 25 CYS A O 1
ATOM 881 N N . LYS B 1 10 ? 10.065 -15.389 22.775 1.00 60.18 26 LYS A N 1
ATOM 882 C CA . LYS B 1 10 ? 9.668 -14.833 21.459 1.00 67.76 26 LYS A CA 1
ATOM 883 C C . LYS B 1 10 ? 10.606 -13.662 21.081 1.00 68.76 26 LYS A C 1
ATOM 884 O O . LYS B 1 10 ? 10.613 -13.261 19.940 1.00 70.82 26 LYS A O 1
ATOM 890 N N . LYS B 1 11 ? 11.338 -13.089 22.028 1.00 72.31 27 LYS A N 1
ATOM 891 C CA . LYS B 1 11 ? 12.202 -11.951 21.749 1.00 69.95 27 LYS A CA 1
ATOM 892 C C . LYS B 1 11 ? 13.552 -12.417 21.233 1.00 69.36 27 LYS A C 1
ATOM 893 O O . LYS B 1 11 ? 13.919 -12.099 20.094 1.00 67.87 27 LYS A O 1
ATOM 899 N N . CYS B 1 12 ? 14.299 -13.144 22.057 1.00 54.67 28 CYS A N 1
ATOM 900 C CA . CYS B 1 12 ? 15.643 -13.535 21.700 1.00 64.86 28 CYS A CA 1
ATOM 901 C C . CYS B 1 12 ? 15.785 -14.959 21.130 1.00 63.61 28 CYS A C 1
ATOM 902 O O . CYS B 1 12 ? 16.802 -15.302 20.527 1.00 66.50 28 CYS A O 1
ATOM 905 N N . PHE B 1 13 ? 14.756 -15.773 21.330 1.00 61.93 29 PHE A N 1
ATOM 906 C CA . PHE B 1 13 ? 14.771 -17.165 20.890 1.00 62.46 29 PHE A CA 1
ATOM 907 C C . PHE B 1 13 ? 15.543 -18.210 21.705 1.00 59.83 29 PHE A C 1
ATOM 908 O O . PHE B 1 13 ? 15.819 -19.306 21.229 1.00 68.39 29 PHE A O 1
ATOM 916 N N . GLN B 1 14 ? 15.844 -17.863 22.952 1.00 61.13 30 GLN A N 1
ATOM 917 C CA . GLN B 1 14 ? 16.539 -18.746 23.844 1.00 57.02 30 GLN A CA 1
ATOM 918 C C . GLN B 1 14 ? 15.578 -19.803 24.258 1.00 58.55 30 GLN A C 1
ATOM 919 O O . GLN B 1 14 ? 14.481 -19.495 24.692 1.00 60.58 30 GLN A O 1
ATOM 925 N N . ILE B 1 15 ? 16.007 -21.055 24.082 1.00 73.97 31 ILE A N 1
ATOM 926 C CA . ILE B 1 15 ? 15.238 -22.228 24.446 1.00 68.16 31 ILE A CA 1
ATOM 927 C C . ILE B 1 15 ? 15.179 -22.334 25.974 1.00 67.89 31 ILE A C 1
ATOM 928 O O . ILE B 1 15 ? 16.213 -22.227 26.655 1.00 66.13 31 ILE A O 1
ATOM 933 N N . VAL B 1 16 ? 13.960 -22.512 26.496 1.00 64.20 32 VAL A N 1
ATOM 934 C CA . VAL B 1 16 ? 13.733 -22.579 27.957 1.00 69.44 32 VAL A CA 1
ATOM 935 C C . VAL B 1 16 ? 13.350 -23.975 28.457 1.00 70.78 32 VAL A C 1
ATOM 936 O O . VAL B 1 16 ? 13.515 -24.270 29.643 1.00 77.98 32 VAL A O 1
ATOM 940 N N . GLY B 1 17 ? 12.873 -24.824 27.546 1.00 69.75 33 GLY A N 1
ATOM 941 C CA . GLY B 1 17 ? 12.717 -26.266 27.763 1.00 72.46 33 GLY A CA 1
ATOM 942 C C . GLY B 1 17 ? 11.761 -26.842 26.726 1.00 77.23 33 GLY A C 1
ATOM 943 O O . GLY B 1 17 ? 11.513 -26.202 25.688 1.00 75.68 33 GLY A O 1
ATOM 944 N N . ASP B 1 18 ? 11.177 -28.013 27.017 1.00 79.49 34 ASP A N 1
ATOM 945 C CA . ASP B 1 18 ? 10.394 -28.756 26.003 1.00 76.76 34 ASP A CA 1
ATOM 946 C C . ASP B 1 18 ? 9.175 -29.495 26.511 1.00 77.92 34 ASP A C 1
ATOM 947 O O . ASP B 1 18 ? 8.979 -29.646 27.704 1.00 84.56 34 ASP A O 1
ATOM 952 N N . SER B 1 19 ? 8.377 -29.966 25.566 1.00 80.62 35 SER A N 1
ATOM 953 C CA . SER B 1 19 ? 7.278 -30.907 25.794 1.00 80.57 35 SER A CA 1
ATOM 954 C C . SER B 1 19 ? 7.469 -32.007 26.831 1.00 84.48 35 SER A C 1
ATOM 955 O O . SER B 1 19 ? 6.537 -32.361 27.559 1.00 73.76 35 SER A O 1
ATOM 958 N N . ASN B 1 20 ? 8.646 -32.602 26.876 1.00 77.82 36 ASN A N 1
ATOM 959 C CA . ASN B 1 20 ? 8.804 -33.797 27.711 1.00 80.83 36 ASN A CA 1
ATOM 960 C C . ASN B 1 20 ? 8.837 -33.585 29.203 1.00 87.17 36 ASN A C 1
ATOM 961 O O . ASN B 1 20 ? 8.916 -34.561 29.947 1.00 90.83 36 ASN A O 1
ATOM 966 N N . ALA B 1 21 ? 8.844 -32.325 29.634 1.00 88.26 37 ALA A N 1
ATOM 967 C CA . ALA B 1 21 ? 8.670 -31.984 31.030 1.00 81.33 37 ALA A CA 1
ATOM 968 C C . ALA B 1 21 ? 7.293 -31.370 31.299 1.00 75.98 37 ALA A C 1
ATOM 969 O O . ALA B 1 21 ? 7.073 -30.852 32.393 1.00 81.10 37 ALA A O 1
ATOM 971 N N . TRP B 1 22 ? 6.362 -31.473 30.343 1.00 65.13 38 TRP A N 1
ATOM 972 C CA . TRP B 1 22 ? 5.007 -30.916 30.490 1.00 70.27 38 TRP A CA 1
ATOM 973 C C . TRP B 1 22 ? 4.272 -31.547 31.647 1.00 82.22 38 TRP A C 1
ATOM 974 O O . TRP B 1 22 ? 4.504 -32.718 31.973 1.00 76.20 38 TRP A O 1
ATOM 985 N N . VAL B 1 23 ? 3.430 -30.720 32.275 1.00 83.04 39 VAL A N 1
ATOM 986 C CA . VAL B 1 23 ? 2.575 -31.096 33.386 1.00 80.08 39 VAL A CA 1
ATOM 987 C C . VAL B 1 23 ? 1.120 -30.797 33.009 1.00 81.06 39 VAL A C 1
ATOM 988 O O . VAL B 1 23 ? 0.277 -31.697 32.971 1.00 89.26 39 VAL A O 1
ATOM 992 N N . ILE B 1 24 ? 0.825 -29.538 32.736 1.00 72.11 40 ILE A N 1
ATOM 993 C CA . ILE B 1 24 ? -0.544 -29.120 32.518 1.00 81.32 40 ILE A CA 1
ATOM 994 C C . ILE B 1 24 ? -0.530 -27.728 31.878 1.00 81.51 40 ILE A C 1
ATOM 995 O O . ILE B 1 24 ? 0.472 -27.030 31.946 1.00 86.20 40 ILE A O 1
ATOM 1000 N N . SER B 1 25 ? -1.632 -27.345 31.250 1.00 80.49 41 SER A N 1
ATOM 1001 C CA . SER B 1 25 ? -1.875 -25.964 30.866 1.00 80.60 41 SER A CA 1
ATOM 1002 C C . SER B 1 25 ? -3.208 -25.408 31.407 1.00 80.66 41 SER A C 1
ATOM 1003 O O . SER B 1 25 ? -3.964 -26.106 32.069 1.00 84.71 41 SER A O 1
ATOM 1006 N N . HIS B 1 26 ? -3.441 -24.122 31.178 1.00 78.27 42 HIS A N 1
ATOM 1007 C CA . HIS B 1 26 ? -4.579 -23.423 31.716 1.00 77.50 42 HIS A CA 1
ATOM 1008 C C . HIS B 1 26 ? -4.954 -22.352 30.700 1.00 85.52 42 HIS A C 1
ATOM 1009 O O . HIS B 1 26 ? -4.405 -21.249 30.724 1.00 96.84 42 HIS A O 1
ATOM 1016 N N . ARG B 1 27 ? -5.862 -22.672 29.785 1.00 90.67 43 ARG A N 1
ATOM 1017 C CA . ARG B 1 27 ? -6.292 -21.689 28.785 1.00 98.84 43 ARG A CA 1
ATOM 1018 C C . ARG B 1 27 ? -6.967 -20.478 29.462 1.00 91.06 43 ARG A C 1
ATOM 1019 O O . ARG B 1 27 ? -6.804 -19.332 29.037 1.00 80.85 43 ARG A O 1
ATOM 1027 N N . GLU B 1 28 ? -7.687 -20.723 30.541 1.00 88.71 44 GLU A N 1
ATOM 1028 C CA . GLU B 1 28 ? -8.047 -19.642 31.439 1.00 105.28 44 GLU A CA 1
ATOM 1029 C C . GLU B 1 28 ? -6.975 -18.513 31.503 1.00 99.47 44 GLU A C 1
ATOM 1030 O O . GLU B 1 28 ? -7.261 -17.363 31.155 1.00 85.82 44 GLU A O 1
ATOM 1036 N N . TYR B 1 29 ? -5.750 -18.850 31.936 1.00 101.33 45 TYR A N 1
ATOM 1037 C CA . TYR B 1 29 ? -4.679 -17.844 32.160 1.00 95.52 45 TYR A CA 1
ATOM 1038 C C . TYR B 1 29 ? -3.679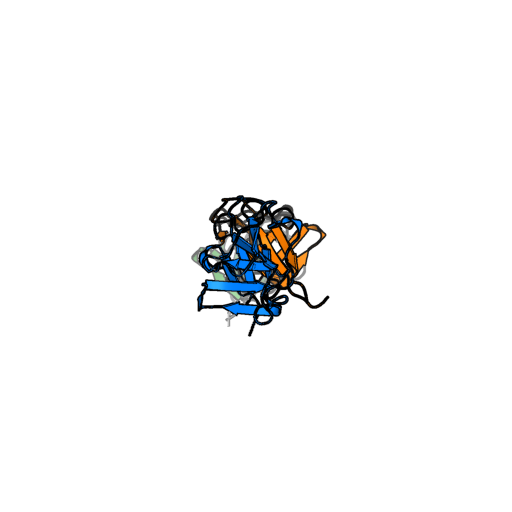 -17.708 31.024 1.00 93.64 45 TYR A C 1
ATOM 1039 O O . TYR B 1 29 ? -2.755 -16.912 31.118 1.00 94.62 45 TYR A O 1
ATOM 1048 N N . LEU B 1 30 ? -3.908 -18.441 29.937 1.00 93.19 46 LEU A N 1
ATOM 1049 C CA . LEU B 1 30 ? -2.997 -18.500 28.814 1.00 92.26 46 LEU A CA 1
ATOM 1050 C C . LEU B 1 30 ? -1.623 -18.848 29.302 1.00 79.98 46 LEU A C 1
ATOM 1051 O O . LEU B 1 30 ? -0.681 -18.113 29.038 1.00 88.76 46 LEU A O 1
ATOM 1056 N N . SER B 1 31 ? -1.530 -19.960 30.034 1.00 78.73 47 SER A N 1
ATOM 1057 C CA . SER B 1 31 ? -0.280 -20.406 30.678 1.00 71.62 47 SER A CA 1
ATOM 1058 C C . SER B 1 31 ? -0.031 -21.855 30.336 1.00 72.51 47 SER A C 1
ATOM 1059 O O . SER B 1 31 ? -0.920 -22.516 29.812 1.00 81.89 47 SER A O 1
ATOM 1062 N N . PHE B 1 32 ? 1.176 -22.334 30.629 1.00 75.53 48 PHE A N 1
ATOM 1063 C CA . PHE B 1 32 ? 1.468 -23.780 30.696 1.00 72.97 48 PHE A CA 1
ATOM 1064 C C . PHE B 1 32 ? 2.630 -24.085 31.606 1.00 71.80 48 PHE A C 1
ATOM 1065 O O . PHE B 1 32 ? 3.467 -23.209 31.887 1.00 75.86 48 PHE A O 1
ATOM 1073 N N . THR B 1 33 ? 2.711 -25.340 32.033 1.00 61.19 49 THR A N 1
ATOM 1074 C CA . THR B 1 33 ? 3.536 -25.652 33.158 1.00 63.85 49 THR A CA 1
ATOM 1075 C C . THR B 1 33 ? 4.389 -26.877 32.902 1.00 68.06 49 THR A C 1
ATOM 1076 O O . THR B 1 33 ? 3.901 -27.935 32.530 1.00 79.85 49 THR A O 1
ATOM 1080 N N . LEU B 1 34 ? 5.683 -26.701 33.119 1.00 70.76 50 LEU A N 1
ATOM 1081 C CA . LEU B 1 34 ? 6.657 -27.748 32.971 1.00 78.56 50 LEU A CA 1
ATOM 1082 C C . LEU B 1 34 ? 7.246 -28.042 34.333 1.00 72.85 50 LEU A C 1
ATOM 1083 O O . LEU B 1 34 ? 7.191 -27.224 35.230 1.00 71.75 50 LEU A O 1
ATOM 1088 N N . SER B 1 35 ? 7.854 -29.209 34.440 1.00 68.82 51 SER A N 1
ATOM 1089 C CA . SER B 1 35 ? 8.468 -29.668 35.652 1.00 67.02 51 SER A CA 1
ATOM 1090 C C . SER B 1 35 ? 9.913 -29.375 35.631 1.00 70.53 51 SER A C 1
ATOM 1091 O O . SER B 1 35 ? 10.595 -29.563 36.631 1.00 82.96 51 SER A O 1
ATOM 1094 N N . ASP B 1 36 ? 10.420 -28.945 34.488 1.00 81.29 52 ASP A N 1
ATOM 1095 C CA . ASP B 1 36 ? 11.849 -28.742 34.346 1.00 74.12 52 ASP A CA 1
ATOM 1096 C C . ASP B 1 36 ? 12.140 -27.747 33.241 1.00 66.92 52 ASP A C 1
ATOM 1097 O O . ASP B 1 36 ? 11.324 -27.516 32.331 1.00 70.35 52 ASP A O 1
ATOM 1102 N N . ALA B 1 37 ? 13.311 -27.147 33.335 1.00 66.09 53 ALA A N 1
ATOM 1103 C CA . ALA B 1 37 ? 13.676 -26.075 32.446 1.00 71.57 53 ALA A CA 1
ATOM 1104 C C . ALA B 1 37 ? 15.157 -25.863 32.528 1.00 74.06 53 ALA A C 1
ATOM 1105 O O . ALA B 1 37 ? 15.770 -26.172 33.545 1.00 75.82 53 ALA A O 1
ATOM 1107 N N . VAL B 1 38 ? 15.697 -25.241 31.488 1.00 72.13 54 VAL A N 1
ATOM 1108 C CA . VAL B 1 38 ? 17.118 -25.063 31.345 1.00 63.99 54 VAL A CA 1
ATOM 1109 C C . VAL B 1 38 ? 17.593 -24.028 32.360 1.00 67.23 54 VAL A C 1
ATOM 1110 O O . VAL B 1 38 ? 17.238 -22.856 32.249 1.00 68.03 54 VAL A O 1
ATOM 1114 N N . GLU B 1 39 ? 18.396 -24.460 33.340 1.00 78.38 55 GLU A N 1
ATOM 1115 C CA . GLU B 1 39 ? 18.755 -23.608 34.518 1.00 92.79 55 GLU A CA 1
ATOM 1116 C C . GLU B 1 39 ? 19.242 -22.233 34.104 1.00 84.91 55 GLU A C 1
ATOM 1117 O O . GLU B 1 39 ? 18.791 -21.213 34.586 1.00 83.12 55 GLU A O 1
ATOM 1123 N N . ASN B 1 40 ? 20.190 -22.264 33.192 1.00 88.77 56 ASN A N 1
ATOM 1124 C CA . ASN B 1 40 ? 20.934 -21.109 32.760 1.00 81.58 56 ASN A CA 1
ATOM 1125 C C . ASN B 1 40 ? 20.099 -20.154 31.874 1.00 71.94 56 ASN A C 1
ATOM 1126 O O . ASN B 1 40 ? 20.380 -18.972 31.811 1.00 63.92 56 ASN A O 1
ATOM 1131 N N . SER B 1 41 ? 19.045 -20.642 31.227 1.00 70.52 57 SER A N 1
ATOM 1132 C CA . SER B 1 41 ? 18.230 -19.788 30.369 1.00 69.95 57 SER A CA 1
ATOM 1133 C C . SER B 1 41 ? 17.053 -19.056 31.080 1.00 65.16 57 SER A C 1
ATOM 1134 O O . SER B 1 41 ? 16.309 -18.315 30.460 1.00 63.85 57 SER A O 1
ATOM 1137 N N . VAL B 1 42 ? 16.942 -19.195 32.391 1.00 68.24 58 VAL A N 1
ATOM 1138 C CA . VAL B 1 42 ? 15.778 -18.770 33.151 1.00 63.87 58 VAL A CA 1
ATOM 1139 C C . VAL B 1 42 ? 16.172 -18.307 34.561 1.00 66.96 58 VAL A C 1
ATOM 1140 O O . VAL B 1 42 ? 17.145 -18.834 35.135 1.00 66.50 58 VAL A O 1
ATOM 1144 N N . ARG B 1 43 ? 15.462 -17.309 35.100 1.00 56.00 59 ARG A N 1
ATOM 1145 C CA . ARG B 1 43 ? 15.804 -16.786 36.431 1.00 55.98 59 ARG A CA 1
ATOM 1146 C C . ARG B 1 43 ? 14.562 -16.544 37.243 1.00 57.46 59 ARG A C 1
ATOM 1147 O O . ARG B 1 43 ? 13.618 -15.923 36.760 1.00 60.23 59 ARG A O 1
ATOM 1155 N N . VAL B 1 44 ? 14.589 -17.004 38.485 1.00 59.86 60 VAL A N 1
ATOM 1156 C CA . VAL B 1 44 ? 13.495 -16.826 39.400 1.00 62.14 60 VAL A CA 1
ATOM 1157 C C . VAL B 1 44 ? 13.833 -15.592 40.181 1.00 62.86 60 VAL A C 1
ATOM 1158 O O . VAL B 1 44 ? 14.840 -15.545 40.855 1.00 63.70 60 VAL A O 1
ATOM 1162 N N . GLU B 1 45 ? 12.970 -14.601 40.116 1.00 65.08 61 GLU A N 1
ATOM 1163 C CA . GLU B 1 45 ? 13.231 -13.344 40.789 1.00 64.93 61 GLU A CA 1
ATOM 1164 C C . GLU B 1 45 ? 12.945 -13.390 42.327 1.00 67.23 61 GLU A C 1
ATOM 1165 O O . GLU B 1 45 ? 12.318 -14.314 42.833 1.00 66.57 61 GLU A O 1
ATOM 1171 N N . ASP B 1 46 ? 13.453 -12.388 43.041 1.00 78.64 62 ASP A N 1
ATOM 1172 C CA . ASP B 1 46 ? 13.472 -12.332 44.523 1.00 83.17 62 ASP A CA 1
ATOM 1173 C C . ASP B 1 46 ? 12.156 -12.168 45.235 1.00 80.03 62 ASP A C 1
ATOM 1174 O O . ASP B 1 46 ? 11.941 -12.740 46.305 1.00 94.76 62 ASP A O 1
ATOM 1179 N N . THR B 1 47 ? 11.318 -11.339 44.647 1.00 67.61 63 THR A N 1
ATOM 1180 C CA . THR B 1 47 ? 10.141 -10.800 45.257 1.00 69.38 63 THR A CA 1
ATOM 1181 C C . THR B 1 47 ? 8.968 -11.757 45.134 1.00 73.27 63 THR A C 1
ATOM 1182 O O . THR B 1 47 ? 8.585 -12.153 44.021 1.00 82.04 63 THR A O 1
ATOM 1186 N N . PHE B 1 48 ? 8.343 -12.068 46.270 1.00 78.45 64 PHE A N 1
ATOM 1187 C CA . PHE B 1 48 ? 7.114 -12.870 46.274 1.00 75.01 64 PHE A CA 1
ATOM 1188 C C . PHE B 1 48 ? 5.907 -11.940 46.008 1.00 69.96 64 PHE A C 1
ATOM 1189 O O . PHE B 1 48 ? 5.769 -10.910 46.622 1.00 80.64 64 PHE A O 1
ATOM 1197 N N . LYS B 1 49 ? 5.059 -12.306 45.065 1.00 68.66 65 LYS A N 1
ATOM 1198 C CA . LYS B 1 49 ? 3.976 -11.457 44.576 1.00 73.74 65 LYS A CA 1
ATOM 1199 C C . LYS B 1 49 ? 2.709 -12.266 44.543 1.00 72.71 65 LYS A C 1
ATOM 1200 O O . LYS B 1 49 ? 2.775 -13.474 44.565 1.00 80.55 65 LYS A O 1
ATOM 1206 N N . ARG B 1 50 ? 1.558 -11.608 44.450 1.00 75.19 66 ARG A N 1
ATOM 1207 C CA . ARG B 1 50 ? 0.283 -12.300 44.636 1.00 75.94 66 ARG A CA 1
ATOM 1208 C C . ARG B 1 50 ? -0.554 -12.410 43.413 1.00 66.61 66 ARG A C 1
ATOM 1209 O O . ARG B 1 50 ? -0.655 -11.460 42.666 1.00 71.49 66 ARG A O 1
ATOM 1217 N N . SER B 1 51 ? -1.204 -13.540 43.214 1.00 65.63 67 SER A N 1
ATOM 1218 C CA . SER B 1 51 ? -2.148 -13.641 42.117 1.00 71.18 67 SER A CA 1
ATOM 1219 C C . SER B 1 51 ? -3.155 -12.472 42.206 1.00 75.52 67 SER A C 1
ATOM 1220 O O . SER B 1 51 ? -3.294 -11.852 43.264 1.00 76.67 67 SER A O 1
ATOM 1223 N N . ASP B 1 52 ? -3.812 -12.149 41.092 1.00 79.04 68 ASP A N 1
ATOM 1224 C CA . ASP B 1 52 ? -4.822 -11.089 41.077 1.00 84.00 68 ASP A CA 1
ATOM 1225 C C . ASP B 1 52 ? -5.947 -11.380 42.058 1.00 86.42 68 ASP A C 1
ATOM 1226 O O . ASP B 1 52 ? -6.456 -10.466 42.676 1.00 87.20 68 ASP A O 1
ATOM 1231 N N . ASP B 1 53 ? -6.293 -12.649 42.245 1.00 87.87 69 ASP A N 1
ATOM 1232 C CA . ASP B 1 53 ? -7.318 -13.022 43.205 1.00 79.78 69 ASP A CA 1
ATOM 1233 C C . ASP B 1 53 ? -6.800 -13.237 44.615 1.00 87.91 69 ASP A C 1
ATOM 1234 O O . ASP B 1 53 ? -7.418 -13.962 45.387 1.00 111.04 69 ASP A O 1
ATOM 1239 N N . GLY B 1 54 ? -5.667 -12.644 44.967 1.00 82.48 70 GLY A N 1
ATOM 1240 C CA . GLY B 1 54 ? -5.145 -12.753 46.328 1.00 80.51 70 GLY A CA 1
ATOM 1241 C C . GLY B 1 54 ? -4.693 -14.118 46.862 1.00 80.10 70 GLY A C 1
ATOM 1242 O O . GLY B 1 54 ? -3.984 -14.155 47.871 1.00 78.67 70 GLY A O 1
ATOM 1243 N N . LEU B 1 55 ? -5.058 -15.221 46.202 1.00 72.70 71 LEU A N 1
ATOM 1244 C CA . LEU B 1 55 ? -4.873 -16.554 46.764 1.00 78.01 71 LEU A CA 1
ATOM 1245 C C . LEU B 1 55 ? -3.507 -17.203 46.645 1.00 82.82 71 LEU A C 1
ATOM 1246 O O . LEU B 1 55 ? -3.186 -18.021 47.496 1.00 90.26 71 LEU A O 1
ATOM 1251 N N . CYS B 1 56 ? -2.722 -16.904 45.604 1.00 84.70 72 CYS A N 1
ATOM 1252 C CA . CYS B 1 56 ? -1.423 -17.580 45.423 1.00 76.10 72 CYS A CA 1
ATOM 1253 C C . CYS B 1 56 ? -0.309 -16.630 45.539 1.00 70.75 72 CYS A C 1
ATOM 1254 O O . CYS B 1 56 ? -0.499 -15.436 45.441 1.00 84.20 72 CYS A O 1
ATOM 1257 N N . VAL B 1 57 ? 0.865 -17.197 45.739 1.00 71.77 73 VAL A N 1
ATOM 1258 C CA . VAL B 1 57 ? 2.099 -16.458 45.753 1.00 71.50 73 VAL A CA 1
ATOM 1259 C C . VAL B 1 57 ? 3.042 -17.044 44.697 1.00 69.90 73 VAL A C 1
ATOM 1260 O O . VAL B 1 57 ? 3.117 -18.275 44.510 1.00 63.63 73 VAL A O 1
ATOM 1264 N N . TYR B 1 58 ? 3.767 -16.147 44.028 1.00 67.63 74 TYR A N 1
ATOM 1265 C CA . TYR B 1 58 ? 4.693 -16.524 42.994 1.00 66.50 74 TYR A CA 1
ATOM 1266 C C . TYR B 1 58 ? 5.858 -15.611 42.899 1.00 64.86 74 TYR A C 1
ATOM 1267 O O . TYR B 1 58 ? 5.794 -14.481 43.311 1.00 64.35 74 TYR A O 1
ATOM 1276 N N . SER B 1 59 ? 6.924 -16.123 42.307 1.00 65.49 75 SER A N 1
ATOM 1277 C CA . SER B 1 59 ? 8.028 -15.307 41.876 1.00 62.10 75 SER A CA 1
ATOM 1278 C C . SER B 1 59 ? 8.027 -15.228 40.358 1.00 55.86 75 SER A C 1
ATOM 1279 O O . SER B 1 59 ? 7.741 -16.191 39.673 1.00 59.53 75 SER A O 1
ATOM 1282 N N . GLU B 1 60 ? 8.337 -14.060 39.836 1.00 61.79 76 GLU A N 1
ATOM 1283 C CA . GLU B 1 60 ? 8.498 -13.874 38.395 1.00 62.66 76 GLU A CA 1
ATOM 1284 C C . GLU B 1 60 ? 9.615 -14.738 37.797 1.00 61.00 76 GLU A C 1
ATOM 1285 O O . GLU B 1 60 ? 10.639 -14.994 38.470 1.00 59.79 76 GLU A O 1
ATOM 1291 N N . LEU B 1 61 ? 9.417 -15.192 36.556 1.00 65.19 77 LEU A N 1
ATOM 1292 C CA . LEU B 1 61 ? 10.498 -15.865 35.757 1.00 68.36 77 LEU A CA 1
ATOM 1293 C C . LEU B 1 61 ? 11.037 -14.956 34.675 1.00 66.92 77 LEU A C 1
ATOM 1294 O O . LEU B 1 61 ? 10.247 -14.501 33.865 1.00 65.28 77 LEU A O 1
ATOM 1299 N N . SER B 1 62 ? 12.356 -14.753 34.593 1.00 66.18 78 SER A N 1
ATOM 1300 C CA . SER B 1 62 ? 12.951 -13.963 33.484 1.00 59.62 78 SER A CA 1
ATOM 1301 C C . SER B 1 62 ? 13.825 -14.788 32.511 1.00 60.00 78 SER A C 1
ATOM 1302 O O . SER B 1 62 ? 14.464 -15.736 32.973 1.00 61.52 78 SER A O 1
ATOM 1305 N N . CYS B 1 63 ? 13.848 -14.416 31.234 1.00 59.05 79 CYS A N 1
ATOM 1306 C CA . CYS B 1 63 ? 14.759 -15.019 30.272 1.00 61.44 79 CYS A CA 1
ATOM 1307 C C . CYS B 1 63 ? 16.132 -14.397 30.482 1.00 63.34 79 CYS A C 1
ATOM 1308 O O . CYS B 1 63 ? 16.280 -13.175 30.447 1.00 66.79 79 CYS A O 1
ATOM 1311 N N . THR B 1 64 ? 17.134 -15.237 30.716 1.00 62.79 80 THR A N 1
ATOM 1312 C CA . THR B 1 64 ? 18.482 -14.742 31.109 1.00 61.17 80 THR A CA 1
ATOM 1313 C C . THR B 1 64 ? 19.198 -13.961 30.012 1.00 61.79 80 THR A C 1
ATOM 1314 O O . THR B 1 64 ? 20.256 -13.416 30.263 1.00 68.05 80 THR A O 1
ATOM 1318 N N . ARG B 1 65 ? 18.638 -13.918 28.805 1.00 66.24 81 ARG A N 1
ATOM 1319 C CA . ARG B 1 65 ? 19.255 -13.230 27.679 1.00 65.03 81 ARG A CA 1
ATOM 1320 C C . ARG B 1 65 ? 18.608 -11.883 27.438 1.00 62.84 81 ARG A C 1
ATOM 1321 O O . ARG B 1 65 ? 19.331 -10.923 27.313 1.00 68.89 81 ARG A O 1
ATOM 1329 N N . CYS B 1 66 ? 17.279 -11.813 27.422 1.00 56.53 82 CYS A N 1
ATOM 1330 C CA . CYS B 1 66 ? 16.583 -10.551 27.162 1.00 56.16 82 CYS A CA 1
ATOM 1331 C C . CYS B 1 66 ? 15.883 -9.949 28.387 1.00 57.10 82 CYS A C 1
ATOM 1332 O O . CYS B 1 66 ? 15.349 -8.842 28.318 1.00 62.66 82 CYS A O 1
ATOM 1335 N N . ASN B 1 67 ? 15.886 -10.675 29.501 1.00 63.46 83 ASN A N 1
ATOM 1336 C CA . ASN B 1 67 ? 15.221 -10.206 30.756 1.00 57.93 83 ASN A CA 1
ATOM 1337 C C . ASN B 1 67 ? 13.718 -9.920 30.773 1.00 54.52 83 ASN A C 1
ATOM 1338 O O . ASN B 1 67 ? 13.203 -9.336 31.707 1.00 73.99 83 ASN A O 1
ATOM 1343 N N . GLU B 1 68 ? 13.032 -10.369 29.757 1.00 57.96 84 GLU A N 1
ATOM 1344 C CA . GLU B 1 68 ? 11.605 -10.451 29.752 1.00 55.88 84 GLU A CA 1
ATOM 1345 C C . GLU B 1 68 ? 11.093 -11.343 30.872 1.00 57.60 84 GLU A C 1
ATOM 1346 O O . GLU B 1 68 ? 11.656 -12.373 31.181 1.00 60.93 84 GLU A O 1
ATOM 1352 N N . VAL B 1 69 ? 10.000 -10.924 31.472 1.00 59.58 85 VAL A N 1
ATOM 1353 C CA . VAL B 1 69 ? 9.296 -11.731 32.400 1.00 57.85 85 VAL A CA 1
ATOM 1354 C C . VAL B 1 69 ? 8.432 -12.576 31.525 1.00 58.94 85 VAL A C 1
ATOM 1355 O O . VAL B 1 69 ? 7.644 -12.043 30.795 1.00 67.85 85 VAL A O 1
ATOM 1359 N N . ILE B 1 70 ? 8.630 -13.891 31.597 1.00 58.60 86 ILE A N 1
ATOM 1360 C CA . ILE B 1 70 ? 8.037 -14.862 30.679 1.00 59.49 86 ILE A CA 1
ATOM 1361 C C . ILE B 1 70 ? 7.234 -15.893 31.429 1.00 63.16 86 ILE A C 1
ATOM 1362 O O . ILE B 1 70 ? 6.662 -16.787 30.827 1.00 69.70 86 ILE A O 1
ATOM 1367 N N . GLY B 1 71 ? 7.171 -15.778 32.751 1.00 68.08 87 GLY A N 1
ATOM 1368 C CA . GLY B 1 71 ? 6.496 -16.791 33.513 1.00 66.56 87 GLY A CA 1
ATOM 1369 C C . GLY B 1 71 ? 6.428 -16.420 34.954 1.00 62.20 87 GLY A C 1
ATOM 1370 O O . GLY B 1 71 ? 6.588 -15.268 35.303 1.00 62.45 87 GLY A O 1
ATOM 1371 N N . LYS B 1 72 ? 6.199 -17.438 35.765 1.00 62.72 88 LYS A N 1
ATOM 1372 C CA . LYS B 1 72 ? 6.016 -17.320 37.193 1.00 59.28 88 LYS A CA 1
ATOM 1373 C C . LYS B 1 72 ? 6.377 -18.682 37.753 1.00 60.38 88 LYS A C 1
ATOM 1374 O O . LYS B 1 72 ? 6.086 -19.697 37.091 1.00 66.17 88 LYS A O 1
ATOM 1380 N N . VAL B 1 73 ? 6.952 -18.723 38.951 1.00 56.10 89 VAL A N 1
ATOM 1381 C CA . VAL B 1 73 ? 6.979 -19.964 39.752 1.00 66.63 89 VAL A CA 1
ATOM 1382 C C . VAL B 1 73 ? 6.133 -19.826 41.007 1.00 67.53 89 VAL A C 1
ATOM 1383 O O . VAL B 1 73 ? 6.496 -19.120 41.955 1.00 69.59 89 VAL A O 1
ATOM 1387 N N . TYR B 1 74 ? 5.024 -20.541 41.018 1.00 69.49 90 TYR A N 1
ATOM 1388 C CA . TYR B 1 74 ? 4.089 -20.522 42.142 1.00 65.17 90 TYR A CA 1
ATOM 1389 C C . TYR B 1 74 ? 4.665 -21.225 43.347 1.00 62.09 90 TYR A C 1
ATOM 1390 O O . TYR B 1 74 ? 4.966 -22.394 43.276 1.00 68.32 90 TYR A O 1
ATOM 1399 N N . ASN B 1 75 ? 4.800 -20.501 44.453 1.00 69.85 91 ASN A N 1
ATOM 1400 C CA . ASN B 1 75 ? 5.354 -21.025 45.711 1.00 75.28 91 ASN A CA 1
ATOM 1401 C C . ASN B 1 75 ? 4.327 -21.444 46.751 1.00 77.61 91 ASN A C 1
ATOM 1402 O O . ASN B 1 75 ? 4.607 -22.337 47.558 1.00 81.17 91 ASN A O 1
ATOM 1407 N N . SER B 1 76 ? 3.179 -20.750 46.768 1.00 72.72 92 SER A N 1
ATOM 1408 C CA . SER B 1 76 ? 2.087 -21.044 47.694 1.00 69.18 92 SER A CA 1
ATOM 1409 C C . SER B 1 76 ? 0.838 -21.166 46.933 1.00 68.87 92 SER A C 1
ATOM 1410 O O . SER B 1 76 ? 0.459 -20.263 46.203 1.00 66.89 92 SER A O 1
ATOM 1413 N N . THR B 1 77 ? 0.139 -22.246 47.207 1.00 72.97 93 THR A N 1
ATOM 1414 C CA . THR B 1 77 ? -1.075 -22.547 46.516 1.00 72.40 93 THR A CA 1
ATOM 1415 C C . THR B 1 77 ? -2.104 -23.140 47.475 1.00 76.71 93 THR A C 1
ATOM 1416 O O . THR B 1 77 ? -1.748 -23.694 48.547 1.00 79.12 93 THR A O 1
ATOM 1420 N N . PRO B 1 78 ? -3.381 -23.043 47.095 1.00 68.87 94 PRO A N 1
ATOM 1421 C CA . PRO B 1 78 ? -4.374 -23.911 47.700 1.00 76.87 94 PRO A CA 1
ATOM 1422 C C . PRO B 1 78 ? -4.193 -25.328 47.181 1.00 78.82 94 PRO A C 1
ATOM 1423 O O . PRO B 1 78 ? -3.484 -25.522 46.183 1.00 80.09 94 PRO A O 1
ATOM 1427 N N . ILE B 1 79 ? -4.815 -26.296 47.857 1.00 77.71 95 ILE A N 1
ATOM 1428 C CA . ILE B 1 79 ? -4.797 -27.720 47.416 1.00 85.00 95 ILE A CA 1
ATOM 1429 C C . ILE B 1 79 ? -4.909 -27.908 45.913 1.00 77.27 95 ILE A C 1
ATOM 1430 O O . ILE B 1 79 ? -4.121 -28.633 45.328 1.00 80.23 95 ILE A O 1
ATOM 1435 N N . TYR B 1 80 ? -5.914 -27.277 45.319 1.00 67.95 96 TYR A N 1
ATOM 1436 C CA . TYR B 1 80 ? -6.279 -27.560 43.951 1.00 71.29 96 TYR A CA 1
ATOM 1437 C C . TYR B 1 80 ? -5.246 -27.130 42.897 1.00 85.39 96 TYR A C 1
ATOM 1438 O O . TYR B 1 80 ? -5.255 -27.681 41.785 1.00 91.03 96 TYR A O 1
ATOM 1447 N N . LEU B 1 81 ? -4.360 -26.183 43.256 1.00 79.40 97 LEU A N 1
ATOM 1448 C CA . LEU B 1 81 ? -3.206 -25.792 42.433 1.00 72.53 97 LEU A CA 1
ATOM 1449 C C . LEU B 1 81 ? -1.888 -26.336 42.945 1.00 76.63 97 LEU A C 1
ATOM 1450 O O . LEU B 1 81 ? -0.848 -25.760 42.656 1.00 78.90 97 LEU A O 1
ATOM 1455 N N . ASP B 1 82 ? -1.896 -27.435 43.687 1.00 78.89 98 ASP A N 1
ATOM 1456 C CA . ASP B 1 82 ? -0.631 -28.089 44.068 1.00 77.75 98 ASP A CA 1
ATOM 1457 C C . ASP B 1 82 ? 0.209 -28.575 42.864 1.00 80.75 98 ASP A C 1
ATOM 1458 O O . ASP B 1 82 ? 1.447 -28.443 42.885 1.00 87.85 98 ASP A O 1
ATOM 1463 N N . ASP B 1 83 ? -0.436 -29.088 41.811 1.00 82.62 99 ASP A N 1
ATOM 1464 C CA . ASP B 1 83 ? 0.310 -29.530 40.601 1.00 93.68 99 ASP A CA 1
ATOM 1465 C C . ASP B 1 83 ? 1.214 -28.449 39.958 1.00 92.01 99 ASP A C 1
ATOM 1466 O O . ASP B 1 83 ? 2.225 -28.767 39.366 1.00 98.69 99 ASP A O 1
ATOM 1471 N N . ILE B 1 84 ? 0.831 -27.191 40.096 1.00 92.69 100 ILE A N 1
ATOM 1472 C CA . ILE B 1 84 ? 1.592 -26.006 39.640 1.00 84.13 100 ILE A CA 1
ATOM 1473 C C . ILE B 1 84 ? 2.761 -25.622 40.571 1.00 70.80 100 ILE A C 1
ATOM 1474 O O . ILE B 1 84 ? 3.707 -24.917 40.176 1.00 72.13 100 ILE A O 1
ATOM 1479 N N . ARG B 1 85 ? 2.693 -26.047 41.815 1.00 62.90 101 ARG A N 1
ATOM 1480 C CA . ARG B 1 85 ? 3.504 -25.404 42.830 1.00 73.26 101 ARG A CA 1
ATOM 1481 C C . ARG B 1 85 ? 4.951 -25.803 42.651 1.00 72.62 101 ARG A C 1
ATOM 1482 O O . ARG B 1 85 ? 5.248 -26.981 42.500 1.00 66.58 101 ARG A O 1
ATOM 1490 N N . ASP B 1 86 ? 5.843 -24.820 42.657 1.00 74.89 102 ASP A N 1
ATOM 1491 C CA . ASP B 1 86 ? 7.281 -25.052 42.429 1.00 81.28 102 ASP A CA 1
ATOM 1492 C C . ASP B 1 86 ? 7.580 -25.705 41.070 1.00 75.93 102 ASP A C 1
ATOM 1493 O O . ASP B 1 86 ? 8.561 -26.409 40.910 1.00 80.60 102 ASP A O 1
ATOM 1498 N N . MET B 1 87 ? 6.706 -25.467 40.114 1.00 68.77 103 MET A N 1
ATOM 1499 C CA . MET B 1 87 ? 6.931 -25.802 38.752 1.00 69.44 103 MET A CA 1
ATOM 1500 C C . MET B 1 87 ? 7.054 -24.476 38.018 1.00 68.33 103 MET A C 1
ATOM 1501 O O . MET B 1 87 ? 6.588 -23.396 38.479 1.00 79.88 103 MET A O 1
ATOM 1506 N N . TYR B 1 88 ? 7.594 -24.609 36.820 1.00 69.12 104 TYR A N 1
ATOM 1507 C CA . TYR B 1 88 ? 7.788 -23.511 35.904 1.00 63.32 104 TYR A CA 1
ATOM 1508 C C . TYR B 1 88 ? 6.550 -23.287 35.109 1.00 62.01 104 TYR A C 1
ATOM 1509 O O . TYR B 1 88 ? 6.280 -24.040 34.199 1.00 77.40 104 TYR A O 1
ATOM 1518 N N . THR B 1 89 ? 5.823 -22.223 35.418 1.00 65.24 105 THR A N 1
ATOM 1519 C CA . THR B 1 89 ? 4.569 -21.917 34.773 1.00 66.15 105 THR A CA 1
ATOM 1520 C C . THR B 1 89 ? 4.702 -20.695 33.832 1.00 72.68 105 THR A C 1
ATOM 1521 O O . THR B 1 89 ? 4.725 -19.539 34.287 1.00 80.05 105 THR A O 1
ATOM 1525 N N . PHE B 1 90 ? 4.732 -20.960 32.530 1.00 68.29 106 PHE A N 1
ATOM 1526 C CA . PHE B 1 90 ? 5.017 -19.956 31.496 1.00 64.62 106 PHE A CA 1
ATOM 1527 C C . PHE B 1 90 ? 3.804 -19.362 30.810 1.00 66.36 106 PHE A C 1
ATOM 1528 O O . PHE B 1 90 ? 2.839 -20.047 30.525 1.00 77.05 106 PHE A O 1
ATOM 1536 N N . SER B 1 91 ? 3.946 -18.117 30.410 1.00 63.93 107 SER A N 1
ATOM 1537 C CA . SER B 1 91 ? 2.945 -17.409 29.661 1.00 65.82 107 SER A CA 1
ATOM 1538 C C . SER B 1 91 ? 3.038 -17.690 28.173 1.00 66.87 107 SER A C 1
ATOM 1539 O O . SER B 1 91 ? 4.037 -17.370 27.553 1.00 75.27 107 SER A O 1
ATOM 1542 N N . MET B 1 92 ? 1.961 -18.195 27.591 1.00 74.67 108 MET A N 1
ATOM 1543 C CA . MET B 1 92 ? 1.887 -18.497 26.149 1.00 73.80 108 MET A CA 1
ATOM 1544 C C . MET B 1 92 ? 2.286 -17.348 25.222 1.00 71.85 108 MET A C 1
ATOM 1545 O O . MET B 1 92 ? 2.899 -17.584 24.195 1.00 83.37 108 MET A O 1
ATOM 1550 N N . ASP B 1 93 ? 1.935 -16.121 25.599 1.00 78.52 109 ASP A N 1
ATOM 1551 C CA . ASP B 1 93 ? 2.183 -14.894 24.805 1.00 78.13 109 ASP A CA 1
ATOM 1552 C C . ASP B 1 93 ? 3.618 -14.482 24.753 1.00 84.81 109 ASP A C 1
ATOM 1553 O O . ASP B 1 93 ? 3.979 -13.607 23.967 1.00 89.72 109 ASP A O 1
ATOM 1558 N N . LYS B 1 94 ? 4.427 -15.052 25.638 1.00 84.76 110 LYS A N 1
ATOM 1559 C CA . LYS B 1 94 ? 5.819 -14.700 25.734 1.00 76.15 110 LYS A CA 1
ATOM 1560 C C . LYS B 1 94 ? 6.710 -15.723 25.128 1.00 70.98 110 LYS A C 1
ATOM 1561 O O . LYS B 1 94 ? 7.899 -15.522 25.096 1.00 75.03 110 LYS A O 1
ATOM 1567 N N . LEU B 1 95 ? 6.122 -16.801 24.627 1.00 78.81 111 LEU A N 1
ATOM 1568 C CA . LEU B 1 95 ? 6.846 -17.946 24.097 1.00 78.80 111 LEU A CA 1
ATOM 1569 C C . LEU B 1 95 ? 6.372 -18.349 22.698 1.00 76.97 111 LEU A C 1
ATOM 1570 O O . LEU B 1 95 ? 5.352 -17.884 22.185 1.00 96.02 111 LEU A O 1
ATOM 1575 N N . GLN B 1 96 ? 7.181 -19.199 22.103 1.00 70.31 112 GLN A N 1
ATOM 1576 C CA . GLN B 1 96 ? 7.036 -19.705 20.767 1.00 69.67 112 GLN A CA 1
ATOM 1577 C C . GLN B 1 96 ? 7.325 -21.161 20.919 1.00 73.34 112 GLN A C 1
ATOM 1578 O O . GLN B 1 96 ? 8.242 -21.542 21.652 1.00 74.32 112 GLN A O 1
ATOM 1584 N N . ALA B 1 97 ? 6.588 -21.992 20.218 1.00 75.36 113 ALA A N 1
ATOM 1585 C CA . ALA B 1 97 ? 6.938 -23.375 20.210 1.00 74.65 113 ALA A CA 1
ATOM 1586 C C . ALA B 1 97 ? 7.465 -23.713 18.826 1.00 79.88 113 ALA A C 1
ATOM 1587 O O . ALA B 1 97 ? 7.026 -23.147 17.815 1.00 77.59 113 ALA A O 1
ATOM 1589 N N . TYR B 1 98 ? 8.458 -24.590 18.801 1.00 76.56 114 TYR A N 1
ATOM 1590 C CA . TYR B 1 98 ? 8.887 -25.205 17.581 1.00 71.49 114 TYR A CA 1
ATOM 1591 C C . TYR B 1 98 ? 8.615 -26.684 17.716 1.00 73.06 114 TYR A C 1
ATOM 1592 O O . TYR B 1 98 ? 9.156 -27.317 18.626 1.00 71.52 114 TYR A O 1
ATOM 1601 N N . GLN B 1 99 ? 7.831 -27.239 16.791 1.00 75.76 115 GLN A N 1
ATOM 1602 C CA . GLN B 1 99 ? 7.627 -28.695 16.723 1.00 83.72 115 GLN A CA 1
ATOM 1603 C C . GLN B 1 99 ? 8.601 -29.374 15.745 1.00 77.37 115 GLN A C 1
ATOM 1604 O O . GLN B 1 99 ? 8.781 -28.892 14.652 1.00 85.33 115 GLN A O 1
ATOM 1610 N N . LEU B 1 100 ? 9.168 -30.513 16.139 1.00 72.69 116 LEU A N 1
ATOM 1611 C CA . LEU B 1 100 ? 10.210 -31.212 15.358 1.00 75.47 116 LEU A CA 1
ATOM 1612 C C . LEU B 1 100 ? 9.862 -31.857 13.991 1.00 94.82 116 LEU A C 1
ATOM 1613 O O . LEU B 1 100 ? 10.772 -32.110 13.182 1.00 94.67 116 LEU A O 1
ATOM 1618 N N . GLY B 1 101 ? 8.595 -32.176 13.730 1.00 114.78 117 GLY A N 1
ATOM 1619 C CA . GLY B 1 101 ? 8.230 -32.850 12.453 1.00 128.18 117 GLY A CA 1
ATOM 1620 C C . GLY B 1 101 ? 9.204 -33.940 11.973 1.00 118.42 117 GLY A C 1
ATOM 1621 O O . GLY B 1 101 ? 8.833 -34.840 11.196 1.00 126.22 117 GLY A O 1
ATOM 1622 N N . GLN C 1 3 ? 25.461 -48.045 -38.571 1.00 103.04 19 GLN C N 1
ATOM 1623 C CA . GLN C 1 3 ? 26.674 -47.877 -39.440 1.00 101.53 19 GLN C CA 1
ATOM 1624 C C . GLN C 1 3 ? 27.860 -47.225 -38.649 1.00 93.48 19 GLN C C 1
ATOM 1625 O O . GLN C 1 3 ? 28.195 -46.061 -38.897 1.00 87.22 19 GLN C O 1
ATOM 1631 N N . PRO C 1 4 ? 28.506 -47.975 -37.712 1.00 89.41 20 PRO C N 1
ATOM 1632 C CA . PRO C 1 4 ? 29.381 -47.420 -36.651 1.00 89.30 20 PRO C CA 1
ATOM 1633 C C . PRO C 1 4 ? 30.460 -46.446 -37.079 1.00 95.64 20 PRO C C 1
ATOM 1634 O O . PRO C 1 4 ? 30.846 -46.396 -38.251 1.00 104.44 20 PRO C O 1
ATOM 1638 N N . SER C 1 5 ? 30.947 -45.679 -36.112 1.00 95.05 21 SER C N 1
ATOM 1639 C CA . SER C 1 5 ? 32.075 -44.777 -36.334 1.00 89.69 21 SER C CA 1
ATOM 1640 C C . SER C 1 5 ? 33.167 -45.047 -35.325 1.00 88.98 21 SER C C 1
ATOM 1641 O O . SER C 1 5 ? 32.956 -45.748 -34.332 1.00 91.20 21 SER C O 1
ATOM 1644 N N . VAL C 1 6 ? 34.334 -44.484 -35.620 1.00 90.61 22 VAL C N 1
ATOM 1645 C CA . VAL C 1 6 ? 35.565 -44.692 -34.866 1.00 88.42 22 VAL C CA 1
ATOM 1646 C C . VAL C 1 6 ? 36.285 -43.317 -34.789 1.00 85.22 22 VAL C C 1
ATOM 1647 O O . VAL C 1 6 ? 36.284 -42.529 -35.757 1.0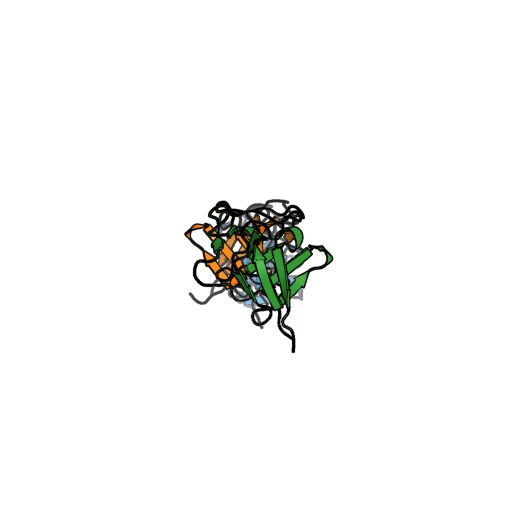0 87.21 22 VAL C O 1
ATOM 1651 N N . PHE C 1 7 ? 36.905 -43.025 -33.647 1.00 78.51 23 PHE C N 1
ATOM 1652 C CA . PHE C 1 7 ? 37.344 -41.649 -33.362 1.00 82.65 23 PHE C CA 1
ATOM 1653 C C . PHE C 1 7 ? 38.856 -41.555 -33.129 1.00 79.76 23 PHE C C 1
ATOM 1654 O O . PHE C 1 7 ? 39.416 -42.379 -32.381 1.00 77.68 23 PHE C O 1
ATOM 1662 N N . GLN C 1 8 ? 39.509 -40.531 -33.710 1.00 74.63 24 GLN C N 1
ATOM 1663 C CA . GLN C 1 8 ? 40.965 -40.397 -33.535 1.00 89.28 24 GLN C CA 1
ATOM 1664 C C . GLN C 1 8 ? 41.545 -38.969 -33.357 1.00 86.27 24 GLN C C 1
ATOM 1665 O O . GLN C 1 8 ? 41.031 -37.992 -33.944 1.00 77.97 24 GLN C O 1
ATOM 1671 N N . CYS C 1 9 ? 42.627 -38.905 -32.583 1.00 79.80 25 CYS C N 1
ATOM 1672 C CA . CYS C 1 9 ? 43.394 -37.687 -32.375 1.00 81.73 25 CYS C CA 1
ATOM 1673 C C . CYS C 1 9 ? 43.791 -37.071 -33.707 1.00 85.83 25 CYS C C 1
ATOM 1674 O O . CYS C 1 9 ? 44.663 -37.573 -34.416 1.00 111.87 25 CYS C O 1
ATOM 1677 N N . LYS C 1 10 ? 43.127 -35.971 -34.026 1.00 97.02 26 LYS C N 1
ATOM 1678 C CA . LYS C 1 10 ? 43.328 -35.213 -35.296 1.00 103.16 26 LYS C CA 1
ATOM 1679 C C . LYS C 1 10 ? 44.807 -34.928 -35.647 1.00 100.31 26 LYS C C 1
ATOM 1680 O O . LYS C 1 10 ? 45.141 -34.700 -36.819 1.00 101.89 26 LYS C O 1
ATOM 1686 N N . LYS C 1 11 ? 45.674 -34.952 -34.629 1.00 96.53 27 LYS C N 1
ATOM 1687 C CA . LYS C 1 11 ? 47.095 -34.711 -34.785 1.00 95.31 27 LYS C CA 1
ATOM 1688 C C . LYS C 1 11 ? 47.877 -35.993 -35.059 1.00 95.68 27 LYS C C 1
ATOM 1689 O O . LYS C 1 11 ? 48.616 -36.028 -36.031 1.00 99.03 27 LYS C O 1
ATOM 1695 N N . CYS C 1 12 ? 47.755 -37.006 -34.206 1.00 97.62 28 CYS C N 1
ATOM 1696 C CA . CYS C 1 12 ? 48.582 -38.208 -34.335 1.00 85.61 28 CYS C CA 1
ATOM 1697 C C . CYS C 1 12 ? 47.861 -39.364 -35.023 1.00 101.48 28 CYS C C 1
ATOM 1698 O O . CYS C 1 12 ? 48.487 -40.323 -35.477 1.00 99.76 28 CYS C O 1
ATOM 1701 N N . PHE C 1 13 ? 46.541 -39.261 -35.091 1.00 103.86 29 PHE C N 1
ATOM 1702 C CA . PHE C 1 13 ? 45.679 -40.300 -35.691 1.00 106.08 29 PHE C CA 1
ATOM 1703 C C . PHE C 1 13 ? 45.470 -41.572 -34.855 1.00 98.90 29 PHE C C 1
ATOM 1704 O O . PHE C 1 13 ? 44.739 -42.452 -35.287 1.00 100.58 29 PHE C O 1
ATOM 1712 N N . GLN C 1 14 ? 46.037 -41.648 -33.648 1.00 97.50 30 GLN C N 1
ATOM 1713 C CA . GLN C 1 14 ? 45.700 -42.716 -32.714 1.00 91.19 30 GLN C CA 1
ATOM 1714 C C . GLN C 1 14 ? 44.191 -42.812 -32.500 1.00 92.73 30 GLN C C 1
ATOM 1715 O O . GLN C 1 14 ? 43.495 -41.792 -32.382 1.00 88.68 30 GLN C O 1
ATOM 1721 N N . ILE C 1 15 ? 43.699 -44.046 -32.462 1.00 101.07 31 ILE C N 1
ATOM 1722 C CA . ILE C 1 15 ? 42.313 -44.292 -32.170 1.00 104.89 31 ILE C CA 1
ATOM 1723 C C . ILE C 1 15 ? 42.207 -44.368 -30.672 1.00 106.05 31 ILE C C 1
ATOM 1724 O O . ILE C 1 15 ? 43.015 -45.028 -29.995 1.00 106.84 31 ILE C O 1
ATOM 1729 N N . VAL C 1 16 ? 41.167 -43.693 -30.194 1.00 112.06 32 VAL C N 1
ATOM 1730 C CA . VAL C 1 16 ? 40.878 -43.516 -28.773 1.00 105.85 32 VAL C CA 1
ATOM 1731 C C . VAL C 1 16 ? 39.589 -44.239 -28.352 1.00 101.98 32 VAL C C 1
ATOM 1732 O O . VAL C 1 16 ? 39.495 -44.667 -27.201 1.00 97.70 32 VAL C O 1
ATOM 1736 N N . GLY C 1 17 ? 38.624 -44.389 -29.273 1.00 91.51 33 GLY C N 1
ATOM 1737 C CA . GLY C 1 17 ? 37.412 -45.182 -29.025 1.00 90.84 33 GLY C CA 1
ATOM 1738 C C . GLY C 1 17 ? 36.371 -44.959 -30.102 1.00 87.26 33 GLY C C 1
ATOM 1739 O O . GLY C 1 17 ? 36.564 -44.134 -30.985 1.00 86.12 33 GLY C O 1
ATOM 1740 N N . ASP C 1 18 ? 35.251 -45.663 -29.996 1.00 88.38 34 ASP C N 1
ATOM 1741 C CA . ASP C 1 18 ? 34.270 -45.781 -31.100 1.00 96.28 34 ASP C CA 1
ATOM 1742 C C . ASP C 1 18 ? 32.823 -45.477 -30.684 1.00 87.88 34 ASP C C 1
ATOM 1743 O O . ASP C 1 18 ? 32.506 -45.403 -29.510 1.00 91.76 34 ASP C O 1
ATOM 1748 N N . SER C 1 19 ? 31.929 -45.382 -31.651 1.00 87.43 35 SER C N 1
ATOM 1749 C CA . SER C 1 19 ? 30.574 -44.917 -31.374 1.00 91.66 35 SER C CA 1
ATOM 1750 C C . SER C 1 19 ? 29.696 -45.911 -30.607 1.00 93.54 35 SER C C 1
ATOM 1751 O O . SER C 1 19 ? 28.521 -45.630 -30.420 1.00 91.09 35 SER C O 1
ATOM 1754 N N . ASN C 1 20 ? 30.220 -47.065 -30.190 1.00 92.29 36 ASN C N 1
ATOM 1755 C CA . ASN C 1 20 ? 29.414 -48.021 -29.423 1.00 100.10 36 ASN C CA 1
ATOM 1756 C C . ASN C 1 20 ? 29.562 -47.899 -27.909 1.00 107.08 36 ASN C C 1
ATOM 1757 O O . ASN C 1 20 ? 28.839 -48.582 -27.166 1.00 114.02 36 ASN C O 1
ATOM 1762 N N . ALA C 1 21 ? 30.517 -47.086 -27.449 1.00 99.08 37 ALA C N 1
ATOM 1763 C CA . ALA C 1 21 ? 30.538 -46.622 -26.041 1.00 95.26 37 ALA C CA 1
ATOM 1764 C C . ALA C 1 21 ? 29.746 -45.297 -25.819 1.00 97.12 37 ALA C C 1
ATOM 1765 O O . ALA C 1 21 ? 29.629 -44.828 -24.675 1.00 95.69 37 ALA C O 1
ATOM 1767 N N . TRP C 1 22 ? 29.175 -44.749 -26.903 1.00 91.27 38 TRP C N 1
ATOM 1768 C CA . TRP C 1 22 ? 28.490 -43.452 -26.931 1.00 92.08 38 TRP C CA 1
ATOM 1769 C C . TRP C 1 22 ? 27.474 -43.338 -25.829 1.00 107.68 38 TRP C C 1
ATOM 1770 O O . TRP C 1 22 ? 26.780 -44.310 -25.516 1.00 89.26 38 TRP C O 1
ATOM 1781 N N . VAL C 1 23 ? 27.412 -42.125 -25.270 1.00 118.31 39 VAL C N 1
ATOM 1782 C CA . VAL C 1 23 ? 26.529 -41.760 -24.169 1.00 102.81 39 VAL C CA 1
ATOM 1783 C C . VAL C 1 23 ? 25.615 -40.627 -24.637 1.00 93.24 39 VAL C C 1
ATOM 1784 O O . VAL C 1 23 ? 24.402 -40.810 -24.686 1.00 103.33 39 VAL C O 1
ATOM 1788 N N . ILE C 1 24 ? 26.194 -39.490 -25.022 1.00 90.43 40 ILE C N 1
ATOM 1789 C CA . ILE C 1 24 ? 25.422 -38.305 -25.470 1.00 97.14 40 ILE C CA 1
ATOM 1790 C C . ILE C 1 24 ? 26.361 -37.243 -26.077 1.00 95.60 40 ILE C C 1
ATOM 1791 O O . ILE C 1 24 ? 27.570 -37.208 -25.785 1.00 102.34 40 ILE C O 1
ATOM 1796 N N . SER C 1 25 ? 25.809 -36.404 -26.943 1.00 96.94 41 SER C N 1
ATOM 1797 C CA . SER C 1 25 ? 26.526 -35.253 -27.480 1.00 101.10 41 SER C CA 1
ATOM 1798 C C . SER C 1 25 ? 26.067 -33.910 -26.859 1.00 105.20 41 SER C C 1
ATOM 1799 O O . SER C 1 25 ? 24.988 -33.803 -26.274 1.00 96.41 41 SER C O 1
ATOM 1802 N N . HIS C 1 26 ? 26.910 -32.889 -27.002 1.00 106.80 42 HIS C N 1
ATOM 1803 C CA . HIS C 1 26 ? 26.542 -31.520 -26.677 1.00 100.34 42 HIS C CA 1
ATOM 1804 C C . HIS C 1 26 ? 26.973 -30.578 -27.795 1.00 92.21 42 HIS C C 1
ATOM 1805 O O . HIS C 1 26 ? 28.114 -30.136 -27.828 1.00 87.68 42 HIS C O 1
ATOM 1812 N N . ARG C 1 27 ? 26.048 -30.329 -28.724 1.00 104.92 43 ARG C N 1
ATOM 1813 C CA . ARG C 1 27 ? 26.208 -29.385 -29.864 1.00 111.63 43 ARG C CA 1
ATOM 1814 C C . ARG C 1 27 ? 26.684 -28.030 -29.382 1.00 115.18 43 ARG C C 1
ATOM 1815 O O . ARG C 1 27 ? 27.638 -27.462 -29.930 1.00 122.49 43 ARG C O 1
ATOM 1823 N N . GLU C 1 28 ? 25.997 -27.518 -28.365 1.00 114.71 44 GLU C N 1
ATOM 1824 C CA . GLU C 1 28 ? 26.354 -26.245 -27.750 1.00 117.53 44 GLU C CA 1
ATOM 1825 C C . GLU C 1 28 ? 27.786 -26.208 -27.169 1.00 110.75 44 GLU C C 1
ATOM 1826 O O . GLU C 1 28 ? 28.409 -25.154 -27.121 1.00 107.65 44 GLU C O 1
ATOM 1832 N N . TYR C 1 29 ? 28.291 -27.358 -26.728 1.00 116.05 45 TYR C N 1
ATOM 1833 C CA . TYR C 1 29 ? 29.694 -27.511 -26.300 1.00 117.06 45 TYR C CA 1
ATOM 1834 C C . TYR C 1 29 ? 30.622 -28.221 -27.287 1.00 117.31 45 TYR C C 1
ATOM 1835 O O . TYR C 1 29 ? 31.804 -28.323 -26.995 1.00 119.00 45 TYR C O 1
ATOM 1844 N N . LEU C 1 30 ? 30.119 -28.704 -28.430 1.00 113.69 46 LEU C N 1
ATOM 1845 C CA . LEU C 1 30 ? 30.966 -29.334 -29.473 1.00 116.12 46 LEU C CA 1
ATOM 1846 C C . LEU C 1 30 ? 31.748 -30.532 -28.890 1.00 105.64 46 LEU C C 1
ATOM 1847 O O . LEU C 1 30 ? 32.921 -30.774 -29.209 1.00 102.59 46 LEU C O 1
ATOM 1852 N N . SER C 1 31 ? 31.061 -31.249 -28.010 1.00 94.93 47 SER C N 1
ATOM 1853 C CA . SER C 1 31 ? 31.609 -32.339 -27.256 1.00 88.74 47 SER C CA 1
ATOM 1854 C C . SER C 1 31 ? 30.776 -33.551 -27.567 1.00 88.36 47 SER C C 1
ATOM 1855 O O . SER C 1 31 ? 29.621 -33.439 -28.018 1.00 88.35 47 SER C O 1
ATOM 1858 N N . PHE C 1 32 ? 31.341 -34.711 -27.269 1.00 81.12 48 PHE C N 1
ATOM 1859 C CA . PHE C 1 32 ? 30.539 -35.919 -27.090 1.00 83.41 48 PHE C CA 1
ATOM 1860 C C . PHE C 1 32 ? 31.235 -36.799 -26.061 1.00 77.99 48 PHE C C 1
ATOM 1861 O O . PHE C 1 32 ? 32.439 -36.679 -25.788 1.00 67.86 48 PHE C O 1
ATOM 1869 N N . THR C 1 33 ? 30.473 -37.719 -25.516 1.00 74.82 49 THR C N 1
ATOM 1870 C CA . THR C 1 33 ? 30.896 -38.400 -24.330 1.00 78.34 49 THR C CA 1
ATOM 1871 C C . THR C 1 33 ? 30.739 -39.899 -24.525 1.00 83.49 49 THR C C 1
ATOM 1872 O O . THR C 1 33 ? 29.706 -40.372 -25.046 1.00 73.71 49 THR C O 1
ATOM 1876 N N . LEU C 1 34 ? 31.755 -40.630 -24.067 1.00 80.45 50 LEU C N 1
ATOM 1877 C CA . LEU C 1 34 ? 31.866 -42.065 -24.277 1.00 78.54 50 LEU C CA 1
ATOM 1878 C C . LEU C 1 34 ? 32.058 -42.739 -22.927 1.00 74.89 50 LEU C C 1
ATOM 1879 O O . LEU C 1 34 ? 32.857 -42.253 -22.135 1.00 75.69 50 LEU C O 1
ATOM 1884 N N . SER C 1 35 ? 31.359 -43.856 -22.678 1.00 71.98 51 SER C N 1
ATOM 1885 C CA . SER C 1 35 ? 31.615 -44.700 -21.488 1.00 76.57 51 SER C CA 1
ATOM 1886 C C . SER C 1 35 ? 32.976 -45.381 -21.436 1.00 81.85 51 SER C C 1
ATOM 1887 O O . SER C 1 35 ? 33.425 -45.797 -20.366 1.00 84.33 51 SER C O 1
ATOM 1890 N N . ASP C 1 36 ? 33.639 -45.489 -22.582 1.00 96.48 52 ASP C N 1
ATOM 1891 C CA . ASP C 1 36 ? 34.882 -46.228 -22.663 1.00 101.29 52 ASP C CA 1
ATOM 1892 C C . ASP C 1 36 ? 35.801 -45.702 -23.776 1.00 98.92 52 ASP C C 1
ATOM 1893 O O . ASP C 1 36 ? 35.351 -45.177 -24.815 1.00 90.34 52 ASP C O 1
ATOM 1898 N N . ALA C 1 37 ? 37.094 -45.825 -23.507 1.00 89.78 53 ALA C N 1
ATOM 1899 C CA . ALA C 1 37 ? 38.143 -45.456 -24.435 1.00 97.17 53 ALA C CA 1
ATOM 1900 C C . ALA C 1 37 ? 39.068 -46.661 -24.609 1.00 105.03 53 ALA C C 1
ATOM 1901 O O . ALA C 1 37 ? 38.853 -47.723 -24.002 1.00 116.21 53 ALA C O 1
ATOM 1903 N N . VAL C 1 38 ? 40.087 -46.504 -25.442 1.00 91.87 54 VAL C N 1
ATOM 1904 C CA . VAL C 1 38 ? 40.981 -47.603 -25.727 1.00 101.44 54 VAL C CA 1
ATOM 1905 C C . VAL C 1 38 ? 41.970 -47.722 -24.573 1.00 103.54 54 VAL C C 1
ATOM 1906 O O . VAL C 1 38 ? 42.390 -46.706 -24.012 1.00 91.54 54 VAL C O 1
ATOM 1910 N N . GLU C 1 39 ? 42.323 -48.959 -24.209 1.00 106.85 55 GLU C N 1
ATOM 1911 C CA . GLU C 1 39 ? 43.330 -49.169 -23.185 1.00 111.22 55 GLU C CA 1
ATOM 1912 C C . GLU C 1 39 ? 44.596 -48.414 -23.604 1.00 115.32 55 GLU C C 1
ATOM 1913 O O . GLU C 1 39 ? 45.050 -48.541 -24.752 1.00 117.02 55 GLU C O 1
ATOM 1919 N N . ASN C 1 40 ? 45.100 -47.581 -22.685 1.00 105.22 56 ASN C N 1
ATOM 1920 C CA . ASN C 1 40 ? 46.332 -46.808 -22.863 1.00 98.49 56 ASN C CA 1
ATOM 1921 C C . ASN C 1 40 ? 46.327 -45.748 -23.967 1.00 94.45 56 ASN C C 1
ATOM 1922 O O . ASN C 1 40 ? 47.388 -45.194 -24.232 1.00 101.94 56 ASN C O 1
ATOM 1927 N N . SER C 1 41 ? 45.193 -45.456 -24.613 1.00 85.33 57 SER C N 1
ATOM 1928 C CA . SER C 1 41 ? 45.142 -44.384 -25.653 1.00 97.31 57 SER C CA 1
ATOM 1929 C C . SER C 1 41 ? 45.187 -42.928 -25.114 1.00 105.19 57 SER C C 1
ATOM 1930 O O . SER C 1 41 ? 45.544 -41.977 -25.848 1.00 94.12 57 SER C O 1
ATOM 1933 N N . VAL C 1 42 ? 44.858 -42.782 -23.825 1.00 119.23 58 VAL C N 1
ATOM 1934 C CA . VAL C 1 42 ? 44.497 -41.503 -23.208 1.00 108.33 58 VAL C CA 1
ATOM 1935 C C . VAL C 1 42 ? 44.960 -41.417 -21.763 1.00 103.40 58 VAL C C 1
ATOM 1936 O O . VAL C 1 42 ? 44.912 -42.416 -21.037 1.00 101.52 58 VAL C O 1
ATOM 1940 N N . ARG C 1 43 ? 45.373 -40.219 -21.359 1.00 97.29 59 ARG C N 1
ATOM 1941 C CA . ARG C 1 43 ? 45.726 -39.913 -19.973 1.00 100.07 59 ARG C CA 1
ATOM 1942 C C . ARG C 1 43 ? 44.779 -38.859 -19.385 1.00 96.37 59 ARG C C 1
ATOM 1943 O O . ARG C 1 43 ? 44.446 -37.875 -20.047 1.00 85.11 59 ARG C O 1
ATOM 1951 N N . VAL C 1 44 ? 44.399 -39.069 -18.126 1.00 99.27 60 VAL C N 1
ATOM 1952 C CA . VAL C 1 44 ? 43.598 -38.120 -17.345 1.00 96.09 60 VAL C CA 1
ATOM 1953 C C . VAL C 1 44 ? 44.576 -37.292 -16.501 1.00 97.25 60 VAL C C 1
ATOM 1954 O O . VAL C 1 44 ? 45.339 -37.854 -15.692 1.00 75.91 60 VAL C O 1
ATOM 1958 N N . GLU C 1 45 ? 44.568 -35.971 -16.682 1.00 96.90 61 GLU C N 1
ATOM 1959 C CA . GLU C 1 45 ? 45.550 -35.118 -16.009 1.00 106.54 61 GLU C CA 1
ATOM 1960 C C . GLU C 1 45 ? 45.243 -34.928 -14.499 1.00 110.32 61 GLU C C 1
ATOM 1961 O O . GLU C 1 45 ? 44.139 -35.243 -14.023 1.00 109.63 61 GLU C O 1
ATOM 1967 N N . ASP C 1 46 ? 46.245 -34.436 -13.764 1.00 110.29 62 ASP C N 1
ATOM 1968 C CA . ASP C 1 46 ? 46.197 -34.359 -12.294 1.00 114.75 62 ASP C CA 1
ATOM 1969 C C . ASP C 1 46 ? 45.345 -33.206 -11.793 1.00 102.11 62 ASP C C 1
ATOM 1970 O O . ASP C 1 46 ? 44.424 -33.424 -11.004 1.00 93.92 62 ASP C O 1
ATOM 1975 N N . THR C 1 47 ? 45.673 -32.002 -12.266 1.00 89.20 63 THR C N 1
ATOM 1976 C CA . THR C 1 47 ? 44.869 -30.787 -12.073 1.00 98.82 63 THR C CA 1
ATOM 1977 C C . THR C 1 47 ? 43.354 -30.970 -12.272 1.00 102.00 63 THR C C 1
ATOM 1978 O O . THR C 1 47 ? 42.904 -31.515 -13.278 1.00 117.60 63 THR C O 1
ATOM 1982 N N . PHE C 1 48 ? 42.599 -30.496 -11.280 1.00 93.27 64 PHE C N 1
ATOM 1983 C CA . PHE C 1 48 ? 41.148 -30.478 -11.285 1.00 79.98 64 PHE C CA 1
ATOM 1984 C C . PHE C 1 48 ? 40.758 -29.054 -11.590 1.00 72.35 64 PHE C C 1
ATOM 1985 O O . PHE C 1 48 ? 41.319 -28.130 -11.022 1.00 76.14 64 PHE C O 1
ATOM 1993 N N . LYS C 1 49 ? 39.836 -28.851 -12.516 1.00 75.94 65 LYS C N 1
ATOM 1994 C CA . LYS C 1 49 ? 39.514 -27.482 -12.973 1.00 81.82 65 LYS C CA 1
ATOM 1995 C C . LYS C 1 49 ? 38.013 -27.353 -13.064 1.00 80.77 65 LYS C C 1
ATOM 1996 O O . LYS C 1 49 ? 37.307 -28.345 -12.945 1.00 75.95 65 LYS C O 1
ATOM 2002 N N . ARG C 1 50 ? 37.536 -26.130 -13.294 1.00 91.86 66 ARG C N 1
ATOM 2003 C CA . ARG C 1 50 ? 36.103 -25.838 -13.290 1.00 95.10 66 ARG C CA 1
ATOM 2004 C C . ARG C 1 50 ? 35.516 -25.406 -14.611 1.00 80.72 66 ARG C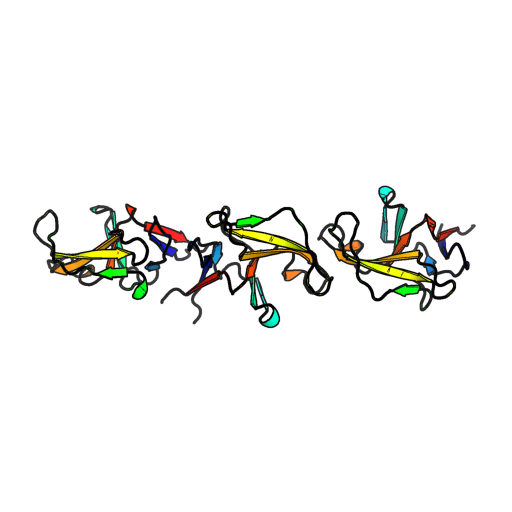 C 1
ATOM 2005 O O . ARG C 1 50 ? 36.148 -24.706 -15.393 1.00 78.05 66 ARG C O 1
ATOM 2013 N N . SER C 1 51 ? 34.262 -25.784 -14.809 1.00 81.79 67 SER C N 1
ATOM 2014 C CA . SER C 1 51 ? 33.465 -25.337 -15.931 1.00 75.05 67 SER C CA 1
ATOM 2015 C C . SER C 1 51 ? 33.477 -23.808 -15.985 1.00 86.46 67 SER C C 1
ATOM 2016 O O . SER C 1 51 ? 33.678 -23.134 -14.963 1.00 84.27 67 SER C O 1
ATOM 2019 N N . ASP C 1 52 ? 33.252 -23.243 -17.166 1.00 92.84 68 ASP C N 1
ATOM 2020 C CA . ASP C 1 52 ? 33.137 -21.789 -17.266 1.00 88.83 68 ASP C CA 1
ATOM 2021 C C . ASP C 1 52 ? 31.962 -21.266 -16.431 1.00 88.98 68 ASP C C 1
ATOM 2022 O O . ASP C 1 52 ? 32.013 -20.148 -15.946 1.00 82.10 68 ASP C O 1
ATOM 2027 N N . ASP C 1 53 ? 30.911 -22.071 -16.265 1.00 93.85 69 ASP C N 1
ATOM 2028 C CA . ASP C 1 53 ? 29.798 -21.703 -15.390 1.00 89.07 69 ASP C CA 1
ATOM 2029 C C . ASP C 1 53 ? 30.023 -22.028 -13.888 1.00 87.99 69 ASP C C 1
ATOM 2030 O O . ASP C 1 53 ? 29.099 -21.934 -13.087 1.00 91.94 69 ASP C O 1
ATOM 2035 N N . GLY C 1 54 ? 31.236 -22.424 -13.506 1.00 84.22 70 GLY C N 1
ATOM 2036 C CA . GLY C 1 54 ? 31.565 -22.680 -12.112 1.00 83.37 70 GLY C CA 1
ATOM 2037 C C . GLY C 1 54 ? 31.001 -23.942 -11.489 1.00 91.53 70 GLY C C 1
ATOM 2038 O O . GLY C 1 54 ? 31.428 -24.328 -10.405 1.00 92.32 70 GLY C O 1
ATOM 2039 N N . LEU C 1 55 ? 30.069 -24.602 -12.173 1.00 92.77 71 LEU C N 1
ATOM 2040 C CA . LEU C 1 55 ? 29.334 -25.732 -11.608 1.00 89.54 71 LEU C CA 1
ATOM 2041 C C . LEU C 1 55 ? 30.050 -27.117 -11.641 1.00 88.00 71 LEU C C 1
ATOM 2042 O O . LEU C 1 55 ? 29.772 -27.953 -10.789 1.00 87.99 71 LEU C O 1
ATOM 2047 N N . CYS C 1 56 ? 30.957 -27.383 -12.584 1.00 87.43 72 CYS C N 1
ATOM 2048 C CA . CYS C 1 56 ? 31.549 -28.733 -12.683 1.00 81.34 72 CYS C CA 1
ATOM 2049 C C . CYS C 1 56 ? 32.988 -28.678 -12.372 1.00 86.98 72 CYS C C 1
ATOM 2050 O O . CYS C 1 56 ? 33.589 -27.601 -12.406 1.00 104.21 72 CYS C O 1
ATOM 2053 N N . VAL C 1 57 ? 33.539 -29.840 -12.036 1.00 89.10 73 VAL C N 1
ATOM 2054 C CA . VAL C 1 57 ? 34.993 -30.005 -11.974 1.00 90.74 73 VAL C CA 1
ATOM 2055 C C . VAL C 1 57 ? 35.397 -31.103 -12.965 1.00 91.70 73 VAL C C 1
ATOM 2056 O O . VAL C 1 57 ? 34.838 -32.203 -12.948 1.00 95.40 73 VAL C O 1
ATOM 2060 N N . TYR C 1 58 ? 36.354 -30.778 -13.831 1.00 91.46 74 TYR C N 1
ATOM 2061 C CA . TYR C 1 58 ? 36.937 -31.732 -14.769 1.00 89.15 74 TYR C CA 1
ATOM 2062 C C . TYR C 1 58 ? 38.457 -31.823 -14.636 1.00 87.54 74 TYR C C 1
ATOM 2063 O O . TYR C 1 58 ? 39.112 -30.907 -14.136 1.00 83.42 74 TYR C O 1
ATOM 2072 N N . SER C 1 59 ? 39.008 -32.944 -15.076 1.00 90.84 75 SER C N 1
ATOM 2073 C CA . SER C 1 59 ? 40.436 -33.021 -15.329 1.00 94.56 75 SER C CA 1
ATOM 2074 C C . SER C 1 59 ? 40.629 -33.081 -16.858 1.00 90.13 75 SER C C 1
ATOM 2075 O O . SER C 1 59 ? 39.721 -33.513 -17.593 1.00 94.95 75 SER C O 1
ATOM 2078 N N . GLU C 1 60 ? 41.780 -32.613 -17.344 1.00 86.03 76 GLU C N 1
ATOM 2079 C CA . GLU C 1 60 ? 42.055 -32.659 -18.793 1.00 89.48 76 GLU C CA 1
ATOM 2080 C C . GLU C 1 60 ? 42.421 -34.094 -19.305 1.00 92.13 76 GLU C C 1
ATOM 2081 O O . GLU C 1 60 ? 43.092 -34.877 -18.620 1.00 82.18 76 GLU C O 1
ATOM 2087 N N . LEU C 1 61 ? 41.909 -34.412 -20.497 1.00 92.58 77 LEU C N 1
ATOM 2088 C CA . LEU C 1 61 ? 42.089 -35.704 -21.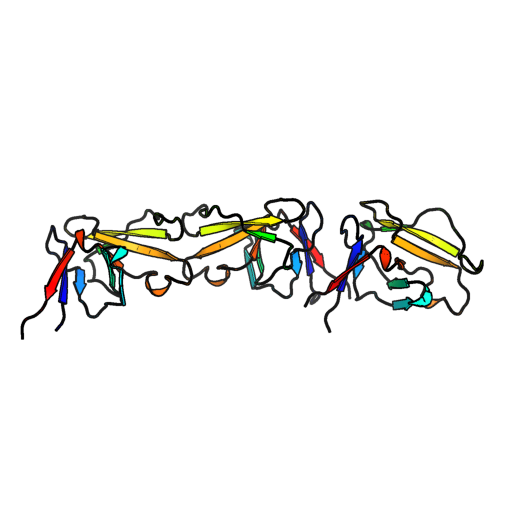175 1.00 92.97 77 LEU C CA 1
ATOM 2089 C C . LEU C 1 61 ? 43.151 -35.549 -22.275 1.00 88.83 77 LEU C C 1
ATOM 2090 O O . LEU C 1 61 ? 42.944 -34.770 -23.231 1.00 83.48 77 LEU C O 1
ATOM 2095 N N . SER C 1 62 ? 44.277 -36.264 -22.153 1.00 88.68 78 SER C N 1
ATOM 2096 C CA . SER C 1 62 ? 45.371 -36.175 -23.162 1.00 96.97 78 SER C CA 1
ATOM 2097 C C . SER C 1 62 ? 45.631 -37.465 -23.964 1.00 95.57 78 SER C C 1
ATOM 2098 O O . SER C 1 62 ? 45.353 -38.560 -23.454 1.00 86.13 78 SER C O 1
ATOM 2101 N N . CYS C 1 63 ? 46.146 -37.325 -25.181 1.00 92.94 79 CYS C N 1
ATOM 2102 C CA . CYS C 1 63 ? 46.469 -38.472 -26.018 1.00 89.58 79 CYS C CA 1
ATOM 2103 C C . CYS C 1 63 ? 47.837 -39.028 -25.643 1.00 103.63 79 CYS C C 1
ATOM 2104 O O . CYS C 1 63 ? 48.835 -38.308 -25.657 1.00 112.07 79 CYS C O 1
ATOM 2107 N N . THR C 1 64 ? 47.875 -40.312 -25.304 1.00 102.55 80 THR C N 1
ATOM 2108 C CA . THR C 1 64 ? 49.129 -40.961 -24.867 1.00 99.35 80 THR C CA 1
ATOM 2109 C C . THR C 1 64 ? 50.134 -41.035 -26.034 1.00 112.24 80 THR C C 1
ATOM 2110 O O . THR C 1 64 ? 51.195 -41.691 -25.898 1.00 139.13 80 THR C O 1
ATOM 2114 N N . ARG C 1 65 ? 49.810 -40.379 -27.173 1.00 106.93 81 ARG C N 1
ATOM 2115 C CA . ARG C 1 65 ? 50.639 -40.417 -28.361 1.00 110.89 81 ARG C CA 1
ATOM 2116 C C . ARG C 1 65 ? 51.157 -39.012 -28.609 1.00 104.04 81 ARG C C 1
ATOM 2117 O O . ARG C 1 65 ? 52.317 -38.730 -28.298 1.00 100.35 81 ARG C O 1
ATOM 2125 N N . CYS C 1 66 ? 50.304 -38.135 -29.129 1.00 93.52 82 CYS C N 1
ATOM 2126 C CA . CYS C 1 66 ? 50.697 -36.759 -29.417 1.00 94.35 82 CYS C CA 1
ATOM 2127 C C . CYS C 1 66 ? 50.853 -35.845 -28.201 1.00 97.88 82 CYS C C 1
ATOM 2128 O O . CYS C 1 66 ? 51.541 -34.827 -28.268 1.00 96.77 82 CYS C O 1
ATOM 2131 N N . ASN C 1 67 ? 50.218 -36.213 -27.091 1.00 98.45 83 ASN C N 1
ATOM 2132 C CA . ASN C 1 67 ? 50.341 -35.454 -25.852 1.00 93.01 83 ASN C CA 1
ATOM 2133 C C . ASN C 1 67 ? 49.422 -34.226 -26.075 1.00 98.51 83 ASN C C 1
ATOM 2134 O O . ASN C 1 67 ? 49.540 -33.220 -25.394 1.00 96.25 83 ASN C O 1
ATOM 2139 N N . GLU C 1 68 ? 48.502 -34.298 -27.031 1.00 100.82 84 GLU C N 1
ATOM 2140 C CA . GLU C 1 68 ? 47.537 -33.227 -27.195 1.00 100.42 84 GLU C CA 1
ATOM 2141 C C . GLU C 1 68 ? 46.490 -33.388 -26.108 1.00 117.34 84 GLU C C 1
ATOM 2142 O O . GLU C 1 68 ? 46.244 -34.497 -25.619 1.00 123.11 84 GLU C O 1
ATOM 2148 N N . VAL C 1 69 ? 45.884 -32.272 -25.726 1.00 119.48 85 VAL C N 1
ATOM 2149 C CA . VAL C 1 69 ? 44.671 -32.303 -24.931 1.00 107.97 85 VAL C CA 1
ATOM 2150 C C . VAL C 1 69 ? 43.535 -32.454 -25.926 1.00 92.12 85 VAL C C 1
ATOM 2151 O O . VAL C 1 69 ? 43.408 -31.660 -26.841 1.00 91.27 85 VAL C O 1
ATOM 2155 N N . ILE C 1 70 ? 42.715 -33.472 -25.726 1.00 89.19 86 ILE C N 1
ATOM 2156 C CA . ILE C 1 70 ? 41.590 -33.803 -26.644 1.00 97.90 86 ILE C CA 1
ATOM 2157 C C . ILE C 1 70 ? 40.192 -33.823 -25.993 1.00 93.85 86 ILE C C 1
ATOM 2158 O O . ILE C 1 70 ? 39.192 -33.897 -26.701 1.00 96.54 86 ILE C O 1
ATOM 2163 N N . GLY C 1 71 ? 40.122 -33.781 -24.660 1.00 94.40 87 GLY C N 1
ATOM 2164 C CA . GLY C 1 71 ? 38.846 -33.828 -23.945 1.00 96.49 87 GLY C CA 1
ATOM 2165 C C . GLY C 1 71 ? 38.913 -33.553 -22.451 1.00 88.49 87 GLY C C 1
ATOM 2166 O O . GLY C 1 71 ? 39.883 -32.973 -21.947 1.00 87.88 87 GLY C O 1
ATOM 2167 N N . LYS C 1 72 ? 37.883 -34.006 -21.739 1.00 92.32 88 LYS C N 1
ATOM 2168 C CA . LYS C 1 72 ? 37.676 -33.705 -20.306 1.00 92.71 88 LYS C CA 1
ATOM 2169 C C . LYS C 1 72 ? 37.011 -34.884 -19.624 1.00 88.16 88 LYS C C 1
ATOM 2170 O O . LYS C 1 72 ? 36.063 -35.469 -20.175 1.00 92.18 88 LYS C O 1
ATOM 2176 N N . VAL C 1 73 ? 37.481 -35.220 -18.430 1.00 79.29 89 VAL C N 1
ATOM 2177 C CA . VAL C 1 73 ? 36.739 -36.139 -17.550 1.00 87.34 89 VAL C CA 1
ATOM 2178 C C . VAL C 1 73 ? 36.139 -35.355 -16.374 1.00 92.41 89 VAL C C 1
ATOM 2179 O O . VAL C 1 73 ? 36.877 -34.868 -15.497 1.00 88.90 89 VAL C O 1
ATOM 2183 N N . TYR C 1 74 ? 34.809 -35.227 -16.380 1.00 91.50 90 TYR C N 1
ATOM 2184 C CA . TYR C 1 74 ? 34.089 -34.495 -15.342 1.00 83.60 90 TYR C CA 1
ATOM 2185 C C . TYR C 1 74 ? 34.067 -35.343 -14.091 1.00 81.41 90 TYR C C 1
ATOM 2186 O O . TYR C 1 74 ? 33.324 -36.310 -14.027 1.00 82.89 90 TYR C O 1
ATOM 2195 N N . ASN C 1 75 ? 34.902 -34.966 -13.117 1.00 76.54 91 ASN C N 1
ATOM 2196 C CA . ASN C 1 75 ? 34.983 -35.634 -11.810 1.00 84.00 91 ASN C CA 1
ATOM 2197 C C . ASN C 1 75 ? 33.819 -35.355 -10.852 1.00 85.24 91 ASN C C 1
ATOM 2198 O O . ASN C 1 75 ? 33.569 -36.154 -9.960 1.00 89.42 91 ASN C O 1
ATOM 2203 N N . SER C 1 76 ? 33.139 -34.218 -11.022 1.00 85.65 92 SER C N 1
ATOM 2204 C CA . SER C 1 76 ? 32.184 -33.709 -10.049 1.00 78.05 92 SER C CA 1
ATOM 2205 C C . SER C 1 76 ? 31.120 -32.867 -10.729 1.00 72.91 92 SER C C 1
ATOM 2206 O O . SER C 1 76 ? 31.433 -31.895 -11.409 1.00 75.08 92 SER C O 1
ATOM 2209 N N . THR C 1 77 ? 29.860 -33.247 -10.552 1.00 79.36 93 THR C N 1
ATOM 2210 C CA . THR C 1 77 ? 28.747 -32.580 -11.229 1.00 77.04 93 THR C CA 1
ATOM 2211 C C . THR C 1 77 ? 27.507 -32.302 -10.341 1.00 78.30 93 THR C C 1
ATOM 2212 O O . THR C 1 77 ? 27.292 -32.969 -9.302 1.00 70.71 93 THR C O 1
ATOM 2216 N N . PRO C 1 78 ? 26.663 -31.348 -10.792 1.00 73.91 94 PRO C N 1
ATOM 2217 C CA . PRO C 1 78 ? 25.292 -31.315 -10.305 1.00 77.72 94 PRO C CA 1
ATOM 2218 C C . PRO C 1 78 ? 24.527 -32.555 -10.758 1.00 79.43 94 PRO C C 1
ATOM 2219 O O . PRO C 1 78 ? 24.952 -33.202 -11.707 1.00 83.66 94 PRO C O 1
ATOM 2223 N N . ILE C 1 79 ? 23.447 -32.906 -10.054 1.00 85.03 95 ILE C N 1
ATOM 2224 C CA . ILE C 1 79 ? 22.567 -34.007 -10.481 1.00 88.76 95 ILE C CA 1
ATOM 2225 C C . ILE C 1 79 ? 22.316 -34.042 -11.974 1.00 81.37 95 ILE C C 1
ATOM 2226 O O . ILE C 1 79 ? 22.303 -35.112 -12.548 1.00 82.48 95 ILE C O 1
ATOM 2231 N N . TYR C 1 80 ? 22.084 -32.896 -12.595 1.00 79.66 96 TYR C N 1
ATOM 2232 C CA . TYR C 1 80 ? 21.599 -32.900 -13.976 1.00 88.00 96 TYR C CA 1
ATOM 2233 C C . TYR C 1 80 ? 22.700 -33.185 -15.060 1.00 95.03 96 TYR C C 1
ATOM 2234 O O . TYR C 1 80 ? 22.398 -33.154 -16.262 1.00 100.55 96 TYR C O 1
ATOM 2243 N N . LEU C 1 81 ? 23.952 -33.429 -14.639 1.00 85.10 97 LEU C N 1
ATOM 2244 C CA . LEU C 1 81 ? 25.026 -33.898 -15.529 1.00 89.56 97 LEU C CA 1
ATOM 2245 C C . LEU C 1 81 ? 25.752 -35.117 -14.949 1.00 91.53 97 LEU C C 1
ATOM 2246 O O . LEU C 1 81 ? 26.941 -35.265 -15.157 1.00 93.07 97 LEU C O 1
ATOM 2251 N N . ASP C 1 82 ? 25.051 -35.975 -14.216 1.00 96.34 98 ASP C N 1
ATOM 2252 C CA . ASP C 1 82 ? 25.649 -37.198 -13.642 1.00 104.39 98 ASP C CA 1
ATOM 2253 C C . ASP C 1 82 ? 26.074 -38.207 -14.718 1.00 106.49 98 ASP C C 1
ATOM 2254 O O . ASP C 1 82 ? 27.089 -38.902 -14.564 1.00 95.86 98 ASP C O 1
ATOM 2259 N N . ASP C 1 83 ? 25.304 -38.304 -15.800 1.00 105.24 99 ASP C N 1
ATOM 2260 C CA . ASP C 1 83 ? 25.679 -39.237 -16.881 1.00 112.66 99 ASP C CA 1
ATOM 2261 C C . ASP C 1 83 ? 26.896 -38.794 -17.750 1.00 104.85 99 ASP C C 1
ATOM 2262 O O . ASP C 1 83 ? 27.407 -39.564 -18.538 1.00 110.40 99 ASP C O 1
ATOM 2267 N N . ILE C 1 84 ? 27.352 -37.563 -17.569 1.00 99.56 100 ILE C N 1
ATOM 2268 C CA . ILE C 1 84 ? 28.661 -37.078 -18.039 1.00 88.76 100 ILE C CA 1
ATOM 2269 C C . ILE C 1 84 ? 29.772 -37.531 -17.081 1.00 83.75 100 ILE C C 1
ATOM 2270 O O . ILE C 1 84 ? 30.983 -37.452 -17.392 1.00 92.17 100 ILE C O 1
ATOM 2275 N N . ARG C 1 85 ? 29.385 -37.992 -15.902 1.00 74.17 101 ARG C N 1
ATOM 2276 C CA . ARG C 1 85 ? 30.297 -37.886 -14.794 1.00 83.68 101 ARG C CA 1
ATOM 2277 C C . ARG C 1 85 ? 31.112 -39.127 -14.818 1.00 81.20 101 ARG C C 1
ATOM 2278 O O . ARG C 1 85 ? 30.564 -40.218 -14.859 1.00 77.69 101 ARG C O 1
ATOM 2286 N N . ASP C 1 86 ? 32.422 -38.939 -14.788 1.00 86.09 102 ASP C N 1
ATOM 2287 C CA . ASP C 1 86 ? 33.388 -40.027 -14.846 1.00 94.23 102 ASP C CA 1
ATOM 2288 C C . ASP C 1 86 ? 33.432 -40.767 -16.208 1.00 91.52 102 ASP C C 1
ATOM 2289 O O . ASP C 1 86 ? 34.022 -41.831 -16.332 1.00 82.35 102 ASP C O 1
ATOM 2294 N N . MET C 1 87 ? 32.837 -40.154 -17.225 1.00 88.88 103 MET C N 1
ATOM 2295 C CA . MET C 1 87 ? 32.953 -40.600 -18.571 1.00 83.20 103 MET C CA 1
ATOM 2296 C C . MET C 1 87 ? 34.003 -39.714 -19.243 1.00 85.93 103 MET C C 1
ATOM 2297 O O . MET C 1 87 ? 34.545 -38.780 -18.639 1.00 95.80 103 MET C O 1
ATOM 2302 N N . TYR C 1 88 ? 34.274 -40.050 -20.498 1.00 89.04 104 TYR C N 1
ATOM 2303 C CA . TYR C 1 88 ? 35.246 -39.392 -21.344 1.00 83.86 104 TYR C CA 1
ATOM 2304 C C . TYR C 1 88 ? 34.480 -38.416 -22.227 1.00 84.34 104 TYR C C 1
ATOM 2305 O O . TYR C 1 88 ? 33.574 -38.828 -22.974 1.00 81.18 104 TYR C O 1
ATOM 2314 N N . THR C 1 89 ? 34.827 -37.131 -22.132 1.00 83.75 105 THR C N 1
ATOM 2315 C CA . THR C 1 89 ? 34.099 -36.096 -22.864 1.00 88.48 105 THR C CA 1
ATOM 2316 C C . THR C 1 89 ? 35.071 -35.408 -23.812 1.00 86.58 105 THR C C 1
ATOM 2317 O O . THR C 1 89 ? 35.878 -34.589 -23.390 1.00 94.92 105 THR C O 1
ATOM 2321 N N . PHE C 1 90 ? 34.945 -35.760 -25.093 1.00 82.92 106 PHE C N 1
ATOM 2322 C CA . PHE C 1 90 ? 35.853 -35.379 -26.160 1.00 76.70 106 PHE C CA 1
ATOM 2323 C C . PHE C 1 90 ? 35.386 -34.125 -26.898 1.00 78.19 106 PHE C C 1
ATOM 2324 O O . PHE C 1 90 ? 34.217 -34.004 -27.252 1.00 78.05 106 PHE C O 1
ATOM 2332 N N . SER C 1 91 ? 36.326 -33.218 -27.159 1.00 90.22 107 SER C N 1
ATOM 2333 C CA . SER C 1 91 ? 36.109 -32.043 -28.012 1.00 95.75 107 SER C CA 1
ATOM 2334 C C . SER C 1 91 ? 36.215 -32.422 -29.502 1.00 95.12 107 SER C C 1
ATOM 2335 O O . SER C 1 91 ? 37.264 -32.918 -29.953 1.00 96.78 107 SER C O 1
ATOM 2338 N N . MET C 1 92 ? 35.154 -32.183 -30.267 1.00 95.35 108 MET C N 1
ATOM 2339 C CA . MET C 1 92 ? 35.130 -32.559 -31.694 1.00 97.07 108 MET C CA 1
ATOM 2340 C C . MET C 1 92 ? 36.206 -31.819 -32.470 1.00 93.71 108 MET C C 1
ATOM 2341 O O . MET C 1 92 ? 36.904 -32.421 -33.264 1.00 95.67 108 MET C O 1
ATOM 2346 N N . ASP C 1 93 ? 36.317 -30.512 -32.236 1.00 9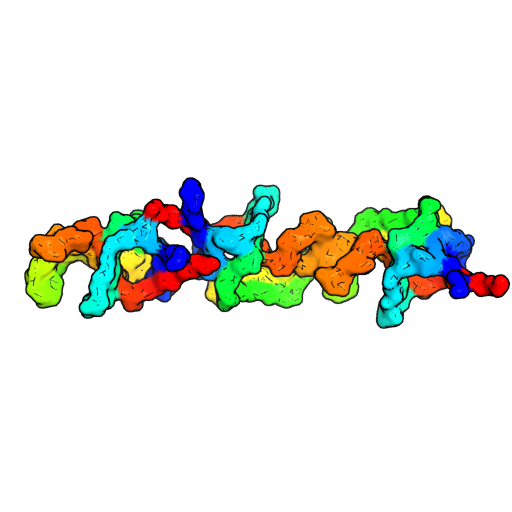4.77 109 ASP C N 1
ATOM 2347 C CA . ASP C 1 93 ? 37.451 -29.683 -32.680 1.00 101.65 109 ASP C CA 1
ATOM 2348 C C . ASP C 1 93 ? 38.810 -30.465 -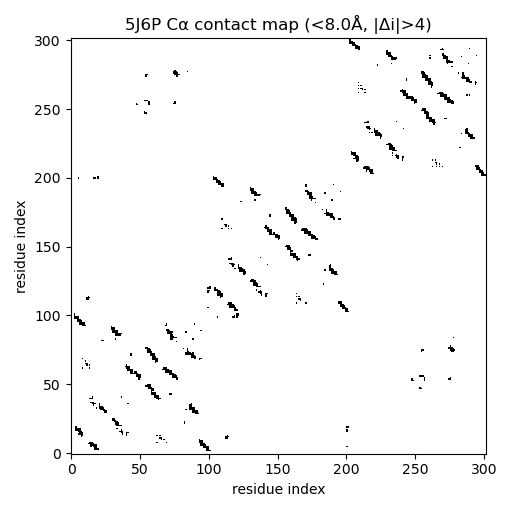32.717 1.00 102.65 109 ASP C C 1
ATOM 2349 O O . ASP C 1 93 ? 39.640 -30.304 -33.650 1.00 83.36 109 ASP C O 1
ATOM 2354 N N . LYS C 1 94 ? 39.011 -31.315 -31.710 1.00 90.82 110 LYS C N 1
ATOM 2355 C CA . LYS C 1 94 ? 40.270 -32.040 -31.505 1.00 99.14 110 LYS C CA 1
ATOM 2356 C C . LYS C 1 94 ? 40.331 -33.481 -32.032 1.00 94.15 110 LYS C C 1
ATOM 2357 O O . LYS C 1 94 ? 41.359 -34.153 -31.863 1.00 78.65 110 LYS C O 1
ATOM 2363 N N . LEU C 1 95 ? 39.259 -33.939 -32.674 1.00 93.07 111 LEU C N 1
ATOM 2364 C CA . LEU C 1 95 ? 39.111 -35.343 -33.060 1.00 99.59 111 LEU C CA 1
ATOM 2365 C C . LEU C 1 95 ? 38.753 -35.528 -34.523 1.00 109.57 111 LEU C C 1
ATOM 2366 O O . LEU C 1 95 ? 38.485 -34.564 -35.241 1.00 112.69 111 LEU C O 1
ATOM 2371 N N . GLN C 1 96 ? 38.756 -36.794 -34.944 1.00 111.01 112 GLN C N 1
ATOM 2372 C CA . GLN C 1 96 ? 38.282 -37.157 -36.258 1.00 108.83 112 GLN C CA 1
ATOM 2373 C C . GLN C 1 96 ? 37.494 -38.462 -36.268 1.00 100.14 112 GLN C C 1
ATOM 2374 O O . GLN C 1 96 ? 37.929 -39.487 -35.718 1.00 97.47 112 GLN C O 1
ATOM 2380 N N . ALA C 1 97 ? 36.330 -38.385 -36.911 1.00 89.74 113 ALA C N 1
ATOM 2381 C CA . ALA C 1 97 ? 35.429 -39.511 -37.095 1.00 100.33 113 ALA C CA 1
ATOM 2382 C C . ALA C 1 97 ? 35.763 -40.216 -38.391 1.00 102.75 113 ALA C C 1
ATOM 2383 O O . ALA C 1 97 ? 35.827 -39.580 -39.438 1.00 114.79 113 ALA C O 1
ATOM 2385 N N . TYR C 1 98 ? 35.974 -41.520 -38.322 1.00 97.76 114 TYR C N 1
ATOM 2386 C CA . TYR C 1 98 ? 35.875 -42.364 -39.501 1.00 101.10 114 TYR C CA 1
ATOM 2387 C C . TYR C 1 98 ? 34.714 -43.341 -39.268 1.00 96.21 114 TYR C C 1
ATOM 2388 O O . TYR C 1 98 ? 34.651 -44.034 -38.239 1.00 85.04 114 TYR C O 1
ATOM 2397 N N . GLN C 1 99 ? 33.808 -43.366 -40.241 1.00 92.88 115 GLN C N 1
ATOM 2398 C CA . GLN C 1 99 ? 32.649 -44.245 -40.248 1.00 99.95 115 GLN C CA 1
ATOM 2399 C C . GLN C 1 99 ? 32.934 -45.363 -41.244 1.00 104.06 115 GLN C C 1
ATOM 2400 O O . GLN C 1 99 ? 33.739 -45.221 -42.168 1.00 97.48 115 GLN C O 1
ATOM 2406 N N . LEU C 1 100 ? 32.246 -46.473 -41.063 1.00 102.57 116 LEU C N 1
ATOM 2407 C CA . LEU C 1 100 ? 32.512 -47.661 -41.837 1.00 96.72 116 LEU C CA 1
ATOM 2408 C C . LEU C 1 100 ? 31.668 -47.660 -43.116 1.00 105.22 116 LEU C C 1
ATOM 2409 O O . LEU C 1 100 ? 30.636 -46.991 -43.166 1.00 98.69 116 LEU C O 1
ATOM 2414 N N . GLY C 1 101 ? 32.164 -48.349 -44.156 1.00 103.64 117 GLY C N 1
ATOM 2415 C CA . GLY C 1 101 ? 31.413 -48.613 -45.389 1.00 94.36 117 GLY C CA 1
ATOM 2416 C C . GLY C 1 101 ? 30.655 -49.917 -45.213 1.00 109.16 117 GLY C C 1
ATOM 2417 O O . GLY C 1 101 ? 30.786 -50.586 -44.159 1.00 99.50 117 GLY C O 1
ATOM 2418 N N . ASN C 1 102 ? 29.878 -50.296 -46.231 1.00 108.10 118 ASN C N 1
ATOM 2419 C CA . ASN C 1 102 ? 28.986 -51.460 -46.122 1.00 107.54 118 ASN C CA 1
ATOM 2420 C C . ASN C 1 102 ? 29.713 -52.790 -46.216 1.00 112.44 118 ASN C C 1
ATOM 2421 O O . ASN C 1 102 ? 29.206 -53.798 -45.718 1.00 124.84 118 ASN C O 1
#

Organism: Schizosaccharomyces pombe (strain 972 / ATCC 24843) (NCBI:txid284812)

Sequence (302 aa):
ESQPSVFQCKKCFQIVGDSNAWVISHREYLSFTLSDAVENSVRVEDTFKRSDDGLCVYSELSCTRCNEVIGKVYNSTPIYLDDIRDMYTFSMDKLQAYQLGNSQPSVFQCKKCFQIVGDSNAWVISHREYLSFTLSDAVENSVRVEDTFKRSDDGLCVYSELSCTRCNEVIGKVYNSTPIYLDDIRDMYTFSMDKLQAYQLGQPSVFQCKKCFQIVGDSNAWVISHREYLSFTLSDAVENSVRVEDTFKRSDDGLCVYSELSCTRCNEVIGKVYNSTPIYLDDIRDMYTFSMDKLQAYQLGN

GO terms:
  GO:0005634 nucleus (C, EXP)
  GO:0005737 cytoplasm (C, EXP)
  GO:0000776 kinetochore (C, IDA)
  GO:0000785 chromatin (C, IDA)
  GO:0008270 zinc ion binding (F, IDA)
  GO:0098654 CENP-A recruiting complex (C, IDA)
  GO:0140463 chromatin-protein adaptor activity (F, EXP)
  GO:0034080 CENP-A containing chromatin assembly (P, IMP)
  GO:0005515 protein binding (F, IPI)

B-factor: mean 86.26, std 16.91, range [20.0, 146.91]

Foldseek 3Di:
DPFKKWKAFPPPGDTFGIDVQFQADDVVQQKGWGAGTDDQQKDFAPDWDADPVRFWIWTFIAGNVPRDGFFIATCGHDPVCPSRHRTTMGHNVGMDIDTDDD/DFWKWKAFPPPGDTWGIDVQWQAADVVQQKTWGQDTDPQQKDFDDDWDADPVRAWTWTFMAGNPPGDRFFIATQDHDPVCPSRHRITMGHNVRMDMDTDD/DKKWKAFPPPRDTWGICVQWDADDPVQQKTWGQGTDVQQKDFDDDWDADPVRFWIWTFIAGSPPRDGFFIATCGHDPVCVSSHRITMGHNVRMDMDDDDD

Secondary structure (DSSP, 8-state):
---EEEEETTT--EEEEGGGEEEEEGGGTEEEES---GGGEEEEEEEEE-TTSS-EEEEEEETTT--EEEEEEEE--GGGGGGTTSEEEEGGGEEEEE--/----EEEEETTT--EEEEGGGEEEEEGGGTEEEES---GGGEEE-S--EE-TTS--EEEEEEETTT--EEEEEEEEB-SGGGGTTTSEEEEGGGEEEEE---/--EEEEETTT--EEEETTSEEEEETTTTEEEES---TTSEEEEEEEEE-TTSS-EEEEEEETTT--EEEEEEEEB-GGGGGGBTSEEEEGGGEEEEE---